Protein AF-A0A397ES47-F1 (afdb_monomer_lite)

Structure (mmCIF, N/CA/C/O backbone):
data_AF-A0A397ES47-F1
#
_entry.id   AF-A0A397ES47-F1
#
loop_
_atom_site.group_PDB
_atom_site.id
_atom_site.type_symbol
_atom_site.label_atom_id
_atom_site.label_alt_id
_atom_site.label_comp_id
_atom_site.label_asym_id
_atom_site.label_entity_id
_atom_site.label_seq_id
_atom_site.pdbx_PDB_ins_code
_atom_site.Cartn_x
_atom_site.Cartn_y
_atom_site.Cartn_z
_atom_site.occupancy
_atom_site.B_iso_or_equiv
_atom_site.auth_seq_id
_atom_site.auth_comp_id
_atom_site.auth_asym_id
_atom_site.auth_atom_id
_atom_site.pdbx_PDB_model_num
ATOM 1 N N . MET A 1 1 ? 27.485 -1.695 -7.608 1.00 57.97 1 MET A N 1
ATOM 2 C CA . MET A 1 1 ? 26.311 -2.556 -7.870 1.00 57.97 1 MET A CA 1
ATOM 3 C C . MET A 1 1 ? 25.171 -1.625 -8.251 1.00 57.97 1 MET A C 1
ATOM 5 O O . MET A 1 1 ? 24.946 -0.684 -7.504 1.00 57.97 1 MET A O 1
ATOM 9 N N . VAL A 1 2 ? 24.557 -1.799 -9.422 1.00 67.75 2 VAL A N 1
ATOM 10 C CA . VAL A 1 2 ? 23.517 -0.890 -9.941 1.00 67.75 2 VAL A CA 1
ATOM 11 C C . VAL A 1 2 ? 22.146 -1.437 -9.562 1.00 67.75 2 VAL A C 1
ATOM 13 O O . VAL A 1 2 ? 21.876 -2.607 -9.824 1.00 67.75 2 VAL A O 1
ATOM 16 N N . SER A 1 3 ? 21.295 -0.617 -8.944 1.00 78.38 3 SER A N 1
ATOM 17 C CA . SER A 1 3 ? 19.938 -1.039 -8.574 1.00 78.38 3 SER A CA 1
ATOM 18 C C . SER A 1 3 ? 19.047 -1.104 -9.808 1.00 78.38 3 SER A C 1
ATOM 20 O O . SER A 1 3 ? 18.990 -0.120 -10.524 1.00 78.38 3 SER A O 1
ATOM 22 N N . SER A 1 4 ? 18.297 -2.179 -10.062 1.00 81.19 4 SER A N 1
ATOM 23 C CA . SER A 1 4 ? 17.292 -2.188 -11.147 1.00 81.19 4 SER A CA 1
ATOM 24 C C . SER A 1 4 ? 16.043 -1.347 -10.822 1.00 81.19 4 SER A C 1
ATOM 26 O O . SER A 1 4 ? 15.255 -1.039 -11.714 1.00 81.19 4 SER A O 1
ATOM 28 N N . GLN A 1 5 ? 15.873 -0.913 -9.567 1.00 84.31 5 GLN A N 1
ATOM 29 C CA . GLN A 1 5 ? 14.678 -0.192 -9.104 1.00 84.31 5 GLN A CA 1
ATOM 30 C C . GLN A 1 5 ? 14.557 1.220 -9.682 1.00 84.31 5 GLN A C 1
ATOM 32 O O . GLN A 1 5 ? 13.439 1.715 -9.838 1.00 84.31 5 GLN A O 1
ATOM 37 N N . HIS A 1 6 ? 15.683 1.851 -10.045 1.00 86.31 6 HIS A N 1
ATOM 38 C CA . HIS A 1 6 ? 15.662 3.172 -10.681 1.00 86.31 6 HIS A CA 1
ATOM 39 C C . HIS A 1 6 ? 14.898 3.155 -12.014 1.00 86.31 6 HIS A C 1
ATOM 41 O O . HIS A 1 6 ? 14.364 4.180 -12.416 1.00 86.31 6 HIS A O 1
ATOM 47 N N . LEU A 1 7 ? 14.795 2.000 -12.686 1.00 88.19 7 LEU A N 1
ATOM 48 C CA . LEU A 1 7 ? 14.071 1.864 -13.954 1.00 88.19 7 LEU A CA 1
ATOM 49 C C . LEU A 1 7 ? 12.556 1.979 -13.763 1.00 88.19 7 LEU A C 1
ATOM 51 O O . LEU A 1 7 ? 11.895 2.690 -14.515 1.00 88.19 7 LEU A O 1
ATOM 55 N N . VAL A 1 8 ? 12.011 1.329 -12.728 1.00 88.50 8 VAL A N 1
ATOM 56 C CA . VAL A 1 8 ? 10.582 1.436 -12.378 1.00 88.50 8 VAL A CA 1
ATOM 57 C C . VAL A 1 8 ? 10.257 2.869 -11.964 1.00 88.50 8 VAL A C 1
ATOM 59 O O . VAL A 1 8 ? 9.280 3.450 -12.428 1.00 88.50 8 VAL A O 1
ATOM 62 N N . ARG A 1 9 ? 11.123 3.471 -11.146 1.00 88.94 9 ARG A N 1
ATOM 63 C CA . ARG A 1 9 ? 11.014 4.873 -10.727 1.00 88.94 9 ARG A CA 1
ATOM 64 C C . ARG A 1 9 ? 11.123 5.849 -11.896 1.00 88.94 9 ARG A C 1
ATOM 66 O O . ARG A 1 9 ? 10.355 6.803 -11.952 1.00 88.94 9 ARG A O 1
ATOM 73 N N . GLN A 1 10 ? 11.996 5.578 -12.865 1.00 90.31 10 GLN A N 1
ATOM 74 C CA . GLN A 1 10 ? 12.125 6.385 -14.078 1.00 90.31 10 GLN A CA 1
ATOM 75 C C . GLN A 1 10 ? 10.850 6.306 -14.922 1.00 90.31 10 GLN A C 1
ATOM 77 O O . GLN A 1 10 ? 10.364 7.326 -15.401 1.00 90.31 10 GLN A O 1
ATOM 82 N N . ALA A 1 11 ? 10.284 5.107 -15.082 1.00 89.94 11 ALA A N 1
ATOM 83 C CA . ALA A 1 11 ? 9.028 4.916 -15.802 1.00 89.94 11 ALA A CA 1
ATOM 84 C C . ALA A 1 11 ? 7.865 5.663 -15.127 1.00 89.94 11 ALA A C 1
ATOM 86 O O . ALA A 1 11 ? 7.074 6.316 -15.810 1.00 89.94 11 ALA A O 1
ATOM 87 N N . LEU A 1 12 ? 7.801 5.631 -13.792 1.00 90.50 12 LEU A N 1
ATOM 88 C CA . LEU A 1 12 ? 6.831 6.408 -13.019 1.00 90.50 12 LEU A CA 1
ATOM 89 C C . LEU A 1 12 ? 7.020 7.908 -13.192 1.00 90.50 12 LEU A C 1
ATOM 91 O O . LEU A 1 12 ? 6.046 8.617 -13.398 1.00 90.50 12 LEU A O 1
ATOM 95 N N . LEU A 1 13 ? 8.261 8.386 -13.161 1.00 90.94 13 LEU A N 1
ATOM 96 C CA . LEU A 1 13 ? 8.582 9.799 -13.324 1.00 90.94 13 LEU A CA 1
ATOM 97 C C . LEU A 1 13 ? 8.218 10.322 -14.718 1.00 90.94 13 LEU A C 1
ATOM 99 O O . LEU A 1 13 ? 7.678 11.419 -14.848 1.00 90.94 13 LEU A O 1
ATOM 103 N N . HIS A 1 14 ? 8.446 9.518 -15.760 1.00 90.44 14 HIS A N 1
ATOM 104 C CA . HIS A 1 14 ? 7.996 9.826 -17.118 1.00 90.44 14 HIS A CA 1
ATOM 105 C C . HIS A 1 14 ? 6.470 9.845 -17.243 1.00 90.44 14 HIS A C 1
ATOM 107 O O . HIS A 1 14 ? 5.936 10.671 -17.978 1.00 90.44 14 HIS A O 1
ATOM 113 N N . SER A 1 15 ? 5.787 8.964 -16.511 1.00 89.38 15 SER A N 1
ATOM 114 C CA . SER A 1 15 ? 4.322 8.855 -16.506 1.00 89.38 15 SER A CA 1
ATOM 115 C C . SER A 1 15 ? 3.656 9.786 -15.484 1.00 89.38 15 SER A C 1
ATOM 117 O O . SER A 1 15 ? 2.432 9.803 -15.380 1.00 89.38 15 SER A O 1
ATOM 119 N N . ARG A 1 16 ? 4.443 10.549 -14.709 1.00 88.88 16 ARG A N 1
ATOM 120 C CA . ARG A 1 16 ? 3.947 11.417 -13.638 1.00 88.88 16 ARG A CA 1
ATOM 121 C C . ARG A 1 16 ? 3.114 12.557 -14.233 1.00 88.88 16 ARG A C 1
ATOM 123 O O . ARG A 1 16 ? 3.637 13.290 -15.081 1.00 88.88 16 ARG A O 1
ATOM 130 N N . PRO A 1 17 ? 1.870 12.769 -13.762 1.00 84.88 17 PRO A N 1
ATOM 131 C CA . PRO A 1 17 ? 1.048 13.895 -14.184 1.00 84.88 17 PRO A CA 1
ATOM 132 C C . PRO A 1 17 ? 1.772 15.233 -13.991 1.00 84.88 17 PRO A C 1
ATOM 134 O O . PRO A 1 17 ? 2.469 15.450 -12.993 1.00 84.88 17 PRO A O 1
ATOM 137 N N . LYS A 1 18 ? 1.620 16.129 -14.973 1.00 81.31 18 LYS A N 1
ATOM 138 C CA . LYS A 1 18 ? 2.164 17.498 -14.912 1.00 81.31 18 LYS A CA 1
ATOM 139 C C . LYS A 1 18 ? 1.304 18.425 -14.059 1.00 81.31 18 LYS A C 1
ATOM 141 O O . LYS A 1 18 ? 1.834 19.365 -13.489 1.00 81.31 18 LYS A O 1
ATOM 146 N N . VAL A 1 19 ? 0.009 18.134 -13.994 1.00 77.94 19 VAL A N 1
ATOM 147 C CA . VAL A 1 19 ? -0.984 18.831 -13.181 1.00 77.94 19 VAL A CA 1
ATOM 148 C C . VAL A 1 19 ? -1.629 17.786 -12.281 1.00 77.94 19 VAL A C 1
ATOM 150 O O . VAL A 1 19 ? -1.918 16.674 -12.732 1.00 77.94 19 VAL A O 1
ATOM 153 N N . TRP A 1 20 ? -1.801 18.126 -11.010 1.00 78.56 20 TRP A N 1
ATOM 154 C CA . TRP A 1 20 ? -2.522 17.321 -10.033 1.00 78.56 20 TRP A CA 1
ATOM 155 C C . TRP A 1 20 ? -3.330 18.252 -9.106 1.00 78.56 20 TRP A C 1
ATOM 157 O O . TRP A 1 20 ? -2.812 19.330 -8.795 1.00 78.56 20 TRP A O 1
ATOM 167 N N . PRO A 1 21 ? -4.550 17.878 -8.666 1.00 71.75 21 PRO A N 1
ATOM 168 C CA . PRO A 1 21 ? -5.310 16.698 -9.095 1.00 71.75 21 PRO A CA 1
ATOM 169 C C . PRO A 1 21 ? -5.637 16.743 -10.596 1.00 71.75 21 PRO A C 1
ATOM 171 O O . PRO A 1 21 ? -5.621 17.801 -11.222 1.00 71.75 21 PRO A O 1
ATOM 174 N N . VAL A 1 22 ? -5.839 15.572 -11.206 1.00 70.75 22 VAL A N 1
ATOM 175 C CA . VAL A 1 22 ? -6.310 15.503 -12.600 1.00 70.75 22 VAL A CA 1
ATOM 176 C C . VAL A 1 22 ? -7.724 16.073 -12.634 1.00 70.75 22 VAL A C 1
ATOM 178 O O . VAL A 1 22 ? -8.499 15.771 -11.728 1.00 70.75 22 VAL A O 1
ATOM 181 N N . GLU A 1 23 ? -8.066 16.868 -13.654 1.00 64.44 23 GLU A N 1
ATOM 182 C CA . GLU A 1 23 ? -9.434 17.369 -13.820 1.00 64.44 23 GLU A CA 1
ATOM 183 C C . GLU A 1 23 ? -10.420 16.196 -13.799 1.00 64.44 23 GLU A C 1
ATOM 185 O O . GLU A 1 23 ? -10.496 15.389 -14.729 1.00 64.44 23 GLU A O 1
ATOM 190 N N . LEU A 1 24 ? -11.158 16.083 -12.696 1.00 64.06 24 LEU A N 1
ATOM 191 C CA . LEU A 1 24 ? -12.185 15.071 -12.545 1.00 64.06 24 LEU A CA 1
ATOM 192 C C . LEU A 1 24 ? -13.458 15.551 -13.246 1.00 64.06 24 LEU A C 1
ATOM 194 O O . LEU A 1 24 ? -13.830 16.723 -13.116 1.00 64.06 24 LEU A O 1
ATOM 198 N N . PRO A 1 25 ? -14.195 14.657 -13.925 1.00 60.94 25 PRO A N 1
ATOM 199 C CA . PRO A 1 25 ? -15.545 14.968 -14.360 1.00 60.94 25 PRO A CA 1
ATOM 200 C C . PRO A 1 25 ? -16.358 15.443 -13.153 1.00 60.94 25 PRO A C 1
ATOM 202 O O . PRO A 1 25 ? -16.461 14.736 -12.145 1.00 60.94 25 PRO A O 1
ATOM 205 N N . LYS A 1 26 ? -16.935 16.649 -13.240 1.00 63.12 26 LYS A N 1
ATOM 206 C CA . LYS A 1 26 ? -17.816 17.162 -12.186 1.00 63.12 26 LYS A CA 1
ATOM 207 C C . LYS A 1 26 ? -18.958 16.171 -11.992 1.00 63.12 26 LYS A C 1
ATOM 209 O O . LYS A 1 26 ? -19.694 15.875 -12.934 1.00 63.12 26 LYS A O 1
ATOM 214 N N . LEU A 1 27 ? -19.104 15.662 -10.771 1.00 59.69 27 LEU A N 1
ATOM 215 C CA . LEU A 1 27 ? -20.224 14.795 -10.433 1.00 59.69 27 LEU A CA 1
ATOM 216 C C . LEU A 1 27 ? -21.517 15.602 -10.557 1.00 59.69 27 LEU A C 1
ATOM 218 O O . LEU A 1 27 ? -21.674 16.648 -9.927 1.00 59.69 27 LEU A O 1
ATOM 222 N N . SER A 1 28 ? -22.442 15.120 -11.382 1.00 70.06 28 SER A N 1
ATOM 223 C CA . SER A 1 28 ? -23.793 15.666 -11.410 1.00 70.06 28 SER A CA 1
ATOM 224 C C . SER A 1 28 ? -24.500 15.317 -10.098 1.00 70.06 28 SER A C 1
ATOM 226 O O . SER A 1 28 ? -24.236 14.266 -9.511 1.00 70.06 28 SER A O 1
ATOM 228 N N . GLN A 1 29 ? -25.421 16.169 -9.639 1.00 72.25 29 GLN A N 1
ATOM 229 C CA . GLN A 1 29 ? -26.213 15.885 -8.436 1.00 72.25 29 GLN A CA 1
ATOM 230 C C . GLN A 1 29 ? -26.864 14.480 -8.472 1.00 72.25 29 GLN A C 1
ATOM 232 O O . GLN A 1 29 ? -26.699 13.744 -7.503 1.00 72.25 29 GLN A O 1
ATOM 237 N N . PRO A 1 30 ? -27.445 14.017 -9.602 1.00 74.12 30 PRO A N 1
ATOM 238 C CA . PRO A 1 30 ? -27.967 12.652 -9.707 1.00 74.12 30 PRO A CA 1
ATOM 239 C C . PRO A 1 30 ? -26.918 11.543 -9.532 1.00 74.12 30 PRO A C 1
ATOM 241 O O . PRO A 1 30 ? -27.240 10.470 -9.032 1.00 74.12 30 PRO A O 1
ATOM 244 N N . ALA A 1 31 ? -25.666 11.766 -9.951 1.00 67.00 31 ALA A N 1
ATOM 245 C CA . ALA A 1 31 ? -24.590 10.790 -9.763 1.00 67.00 31 ALA A CA 1
ATOM 246 C C . ALA A 1 31 ? -24.166 10.691 -8.289 1.00 67.00 31 ALA A C 1
ATOM 248 O O . ALA A 1 31 ? -23.869 9.597 -7.812 1.00 67.00 31 ALA A O 1
ATOM 249 N N . ILE A 1 32 ? -24.175 11.821 -7.572 1.00 66.12 32 ILE A N 1
ATOM 250 C CA . ILE A 1 32 ? -23.938 11.868 -6.124 1.00 66.12 32 ILE A CA 1
ATOM 251 C C . ILE A 1 32 ? -25.058 11.123 -5.395 1.00 66.12 32 ILE A C 1
ATOM 253 O O . ILE A 1 32 ? -24.771 10.253 -4.577 1.00 66.12 32 ILE A O 1
ATOM 257 N N . ASP A 1 33 ? -26.316 11.417 -5.725 1.00 73.12 33 ASP A N 1
ATOM 258 C CA . ASP A 1 33 ? -27.474 10.789 -5.085 1.00 73.12 33 ASP A CA 1
ATOM 259 C C . ASP A 1 33 ? -27.471 9.268 -5.309 1.00 73.12 33 ASP A C 1
ATOM 261 O O . ASP A 1 33 ? -27.605 8.506 -4.354 1.00 73.12 33 ASP A O 1
ATOM 265 N N . LYS A 1 34 ? -27.167 8.813 -6.535 1.00 73.94 34 LYS A N 1
ATOM 266 C CA . LYS A 1 34 ? -27.007 7.385 -6.850 1.00 73.94 34 LYS A CA 1
ATOM 267 C C . LYS A 1 34 ? -25.928 6.709 -5.995 1.00 73.94 34 LYS A C 1
ATOM 269 O O . LYS A 1 34 ? -26.156 5.615 -5.486 1.00 73.94 34 LYS A O 1
ATOM 274 N N . TYR A 1 35 ? -24.762 7.339 -5.845 1.00 65.25 35 TYR A N 1
ATOM 275 C CA . TYR A 1 35 ? -23.673 6.794 -5.029 1.00 65.25 35 TYR A CA 1
ATOM 276 C C . TYR A 1 35 ? -24.089 6.680 -3.553 1.00 65.25 35 TYR A C 1
ATOM 278 O O . TYR A 1 35 ? -23.880 5.647 -2.917 1.00 65.25 35 TYR A O 1
ATOM 286 N N . LEU A 1 36 ? -24.734 7.721 -3.017 1.00 65.81 36 LEU A N 1
ATOM 287 C CA . LEU A 1 36 ? -25.232 7.727 -1.641 1.00 65.81 36 LEU A CA 1
ATOM 288 C C . LEU A 1 36 ? -26.330 6.673 -1.415 1.00 65.81 36 LEU A C 1
ATOM 290 O O . LEU A 1 36 ? -26.395 6.079 -0.337 1.00 65.81 36 LEU A O 1
ATOM 294 N N . ASP A 1 37 ? -27.182 6.416 -2.408 1.00 72.00 37 ASP A N 1
ATOM 295 C CA . ASP A 1 37 ? -28.218 5.378 -2.352 1.00 72.00 37 ASP A CA 1
ATOM 296 C C . ASP A 1 37 ? -27.624 3.961 -2.368 1.00 72.00 37 ASP A C 1
ATOM 298 O O . ASP A 1 37 ? -28.052 3.100 -1.591 1.00 72.00 37 ASP A O 1
ATOM 302 N N . GLU A 1 38 ? -26.612 3.715 -3.206 1.00 67.94 38 GLU A N 1
ATOM 303 C CA . GLU A 1 38 ? -25.873 2.447 -3.244 1.00 67.94 38 GLU A CA 1
ATOM 304 C C . GLU A 1 38 ? -25.172 2.173 -1.903 1.00 67.94 38 GLU A C 1
ATOM 306 O O . GLU A 1 38 ? -25.289 1.074 -1.349 1.00 67.94 38 GLU A O 1
ATOM 311 N N . GLU A 1 39 ? -24.517 3.184 -1.326 1.00 61.09 39 GLU A N 1
ATOM 312 C CA . GLU A 1 39 ? -23.839 3.062 -0.034 1.00 61.09 39 GLU A CA 1
ATOM 313 C C . GLU A 1 39 ? -24.834 2.892 1.130 1.00 61.09 39 GLU A C 1
ATOM 315 O O . GLU A 1 39 ? -24.629 2.057 2.014 1.00 61.09 39 GLU A O 1
ATOM 320 N N . ALA A 1 40 ? -25.977 3.587 1.105 1.00 63.03 40 ALA A N 1
ATOM 321 C CA . ALA A 1 40 ? -27.042 3.410 2.095 1.00 63.03 40 ALA A CA 1
ATOM 322 C C . ALA A 1 40 ? -27.700 2.021 2.020 1.00 63.03 40 ALA A C 1
ATOM 324 O O . ALA A 1 40 ? -28.021 1.426 3.052 1.00 63.03 40 ALA A O 1
ATOM 325 N N . SER A 1 41 ? -27.890 1.482 0.813 1.00 65.06 41 SER A N 1
ATOM 326 C CA . SER A 1 41 ? -28.382 0.116 0.594 1.00 65.06 41 SER A CA 1
ATOM 327 C C . SER A 1 41 ? -27.414 -0.921 1.172 1.00 65.06 41 SER A C 1
ATOM 329 O O . SER A 1 41 ? -27.819 -1.830 1.906 1.00 65.06 41 SER A O 1
ATOM 331 N N . PHE A 1 42 ? -26.116 -0.728 0.933 1.00 58.03 42 PHE A N 1
ATOM 332 C CA . PHE A 1 42 ? -25.066 -1.566 1.496 1.00 58.03 42 PHE A CA 1
ATOM 333 C C . PHE A 1 42 ? -25.045 -1.517 3.032 1.00 58.03 42 PHE A C 1
ATOM 335 O O . PHE A 1 42 ? -25.054 -2.566 3.682 1.00 58.03 42 PHE A O 1
ATOM 342 N N . LEU A 1 43 ? -25.113 -0.322 3.625 1.00 56.66 43 LEU A N 1
ATOM 343 C CA . LEU A 1 43 ? -25.136 -0.136 5.080 1.00 56.66 43 LEU A CA 1
ATOM 344 C C . LEU A 1 43 ? -26.413 -0.694 5.732 1.00 56.66 43 LEU A C 1
ATOM 346 O O . LEU A 1 43 ? -26.338 -1.290 6.805 1.00 56.66 43 LEU A O 1
ATOM 350 N N . LYS A 1 44 ? -27.579 -0.593 5.075 1.00 60.72 44 LYS A N 1
ATOM 351 C CA . LYS A 1 44 ? -28.818 -1.261 5.526 1.00 60.72 44 LYS A CA 1
ATOM 352 C C . LYS A 1 44 ? -28.678 -2.779 5.577 1.00 60.72 44 LYS A C 1
ATOM 354 O O . LYS A 1 44 ? -29.269 -3.406 6.451 1.00 60.72 44 LYS A O 1
ATOM 359 N N . SER A 1 45 ? -27.924 -3.370 4.651 1.00 57.38 45 SER A N 1
ATOM 360 C CA . SER A 1 45 ? -27.721 -4.823 4.607 1.00 57.38 45 SER A CA 1
ATOM 361 C C . SER A 1 45 ? -26.793 -5.343 5.714 1.00 57.38 45 SER A C 1
ATOM 363 O O . SER A 1 45 ? -26.875 -6.516 6.073 1.00 57.38 45 SER A O 1
ATOM 365 N N . THR A 1 46 ? -25.948 -4.472 6.279 1.00 50.09 46 THR A N 1
ATOM 366 C CA . THR A 1 46 ? -24.955 -4.804 7.316 1.00 50.09 46 THR A CA 1
ATOM 367 C C . THR A 1 46 ? -25.356 -4.344 8.722 1.00 50.09 46 THR A C 1
ATOM 369 O O . THR A 1 46 ? -24.919 -4.947 9.695 1.00 50.09 46 THR A O 1
ATOM 372 N N . ALA A 1 47 ? -26.213 -3.330 8.873 1.00 47.03 47 ALA A N 1
ATOM 373 C CA . ALA A 1 47 ? -26.620 -2.810 10.179 1.00 47.03 47 ALA A CA 1
ATOM 374 C C . ALA A 1 47 ? -27.906 -3.474 10.713 1.00 47.03 47 ALA A C 1
ATOM 376 O O . ALA A 1 47 ? -29.007 -3.264 10.201 1.00 47.03 47 ALA A O 1
ATOM 377 N N . GLY A 1 48 ? -27.811 -4.224 11.816 1.00 53.53 48 GLY A N 1
ATOM 378 C CA . GLY A 1 48 ? -28.991 -4.695 12.551 1.00 53.53 48 GLY A CA 1
ATOM 379 C C . GLY A 1 48 ? -29.884 -3.542 13.054 1.00 53.53 48 GLY A C 1
ATOM 380 O O . GLY A 1 48 ? -29.363 -2.558 13.561 1.00 53.53 48 GLY A O 1
ATOM 381 N N . LYS A 1 49 ? -31.218 -3.696 12.917 1.00 48.66 49 LYS A N 1
ATOM 382 C CA . LYS A 1 49 ? -32.426 -2.942 13.392 1.00 48.66 49 LYS A CA 1
ATOM 383 C C . LYS A 1 49 ? -32.391 -1.444 13.803 1.00 48.66 49 LYS A C 1
ATOM 385 O O . LYS A 1 49 ? -33.457 -0.912 14.096 1.00 48.66 49 LYS A O 1
ATOM 390 N N . LYS A 1 50 ? -31.267 -0.727 13.828 1.00 52.53 50 LYS A N 1
ATOM 391 C CA . LYS A 1 50 ? -31.152 0.659 14.323 1.00 52.53 50 LYS A CA 1
ATOM 392 C C . LYS A 1 50 ? -30.342 1.552 13.373 1.00 52.53 50 LYS A C 1
ATOM 394 O O . LYS A 1 50 ? -29.516 2.345 13.814 1.00 52.53 50 LYS A O 1
ATOM 399 N N . TYR A 1 51 ? -30.561 1.387 12.070 1.00 53.72 51 TYR A N 1
ATOM 400 C CA . TYR A 1 51 ? -29.977 2.226 11.024 1.00 53.72 51 TYR A CA 1
ATOM 401 C C . TYR A 1 51 ? -30.930 3.377 10.674 1.00 53.72 51 TYR A C 1
ATOM 403 O O . TYR A 1 51 ? -32.065 3.124 10.270 1.00 53.72 51 TYR A O 1
ATOM 411 N N . ASP A 1 52 ? -30.467 4.618 10.840 1.00 63.12 52 ASP A N 1
ATOM 412 C CA . ASP A 1 52 ? -31.170 5.835 10.419 1.00 63.12 52 ASP A CA 1
ATOM 413 C C . ASP A 1 52 ? -30.535 6.353 9.106 1.00 63.12 52 ASP A C 1
ATOM 415 O O . ASP A 1 52 ? -29.422 6.900 9.131 1.00 63.12 52 ASP A O 1
ATOM 419 N N . PRO A 1 53 ? -31.182 6.112 7.950 1.00 57.00 53 PRO A N 1
ATOM 420 C CA . PRO A 1 53 ? -30.632 6.436 6.637 1.00 57.00 53 PRO A CA 1
ATOM 421 C C . PRO A 1 53 ? -30.454 7.939 6.414 1.00 57.00 53 PRO A C 1
ATOM 423 O O . PRO A 1 53 ? -29.447 8.329 5.829 1.00 57.00 53 PRO A O 1
ATOM 426 N N . GLU A 1 54 ? -31.374 8.778 6.900 1.00 62.03 54 GLU A N 1
ATOM 427 C CA . GLU A 1 54 ? -31.347 10.228 6.647 1.00 62.03 54 GLU A CA 1
ATOM 428 C C . GLU A 1 54 ? -30.166 10.884 7.362 1.00 62.03 54 GLU A C 1
ATOM 430 O O . GLU A 1 54 ? -29.361 11.582 6.746 1.00 62.03 54 GLU A O 1
ATOM 435 N N . ARG A 1 55 ? -29.969 10.550 8.643 1.00 60.53 55 ARG A N 1
ATOM 436 C CA . ARG A 1 55 ? -28.846 11.074 9.430 1.00 60.53 55 ARG A CA 1
ATOM 437 C C . ARG A 1 55 ? -27.481 10.656 8.874 1.00 60.53 55 ARG A C 1
ATOM 439 O O . ARG A 1 55 ? -26.510 11.406 8.979 1.00 60.53 55 ARG A O 1
ATOM 446 N N . THR A 1 56 ? -27.395 9.454 8.306 1.00 57.66 56 THR A N 1
ATOM 447 C CA . THR A 1 56 ? -26.159 8.947 7.696 1.00 57.66 56 THR A CA 1
ATOM 448 C C . THR A 1 56 ? -25.883 9.647 6.361 1.00 57.66 56 THR A C 1
ATOM 450 O O . THR A 1 56 ? -24.744 10.040 6.109 1.00 57.66 56 THR A O 1
ATOM 453 N N . HIS A 1 57 ? -26.921 9.868 5.546 1.00 61.53 57 HIS A N 1
ATOM 454 C CA . HIS A 1 57 ? -26.850 10.645 4.302 1.00 61.53 57 HIS A CA 1
ATOM 455 C C . HIS A 1 57 ? -26.357 12.069 4.548 1.00 61.53 57 HIS A C 1
ATOM 457 O O . HIS A 1 57 ? -25.423 12.513 3.885 1.00 61.53 57 HIS A O 1
ATOM 463 N N . ASP A 1 58 ? -26.926 12.763 5.533 1.00 67.25 58 ASP A N 1
ATOM 464 C CA . ASP A 1 58 ? -26.552 14.147 5.834 1.00 67.25 58 ASP A CA 1
ATOM 465 C C . ASP A 1 58 ? -25.109 14.262 6.326 1.00 67.25 58 ASP A C 1
ATOM 467 O O . ASP A 1 58 ? -24.384 15.175 5.924 1.00 67.25 58 ASP A O 1
ATOM 471 N N . HIS A 1 59 ? -24.655 13.305 7.141 1.00 58.72 59 HIS A N 1
ATOM 472 C CA . HIS A 1 59 ? -23.268 13.270 7.591 1.00 58.72 59 HIS A CA 1
ATOM 473 C C . HIS A 1 59 ? -22.297 13.005 6.432 1.00 58.72 59 HIS A C 1
ATOM 475 O O . HIS A 1 59 ? -21.320 13.739 6.281 1.00 58.72 59 HIS A O 1
ATOM 481 N N . MET A 1 60 ? -22.584 12.014 5.577 1.00 56.97 60 MET A N 1
ATOM 482 C CA . MET A 1 60 ? -21.758 11.727 4.399 1.00 56.97 60 MET A CA 1
ATOM 483 C C . MET A 1 60 ? -21.729 12.909 3.426 1.00 56.97 60 MET A C 1
ATOM 485 O O . MET A 1 60 ? -20.654 13.293 2.968 1.00 56.97 60 MET A O 1
ATOM 489 N N . ARG A 1 61 ? -22.880 13.540 3.164 1.00 62.22 61 ARG A N 1
ATOM 490 C CA . ARG A 1 61 ? -22.993 14.720 2.298 1.00 62.22 61 ARG A CA 1
ATOM 491 C C . ARG A 1 61 ? -22.176 15.892 2.842 1.00 62.22 61 ARG A C 1
ATOM 493 O O . ARG A 1 61 ? -21.428 16.501 2.081 1.00 62.22 61 ARG A O 1
ATOM 500 N N . ALA A 1 62 ? -22.254 16.173 4.144 1.00 63.91 62 ALA A N 1
ATOM 501 C CA . ALA A 1 62 ? -21.474 17.232 4.784 1.00 63.91 62 ALA A CA 1
ATOM 502 C C . ALA A 1 62 ? -19.959 16.958 4.727 1.00 63.91 62 ALA A C 1
ATOM 504 O O . ALA A 1 62 ? -19.178 17.850 4.386 1.00 63.91 62 ALA A O 1
ATOM 505 N N . SER A 1 63 ? -19.528 15.721 4.999 1.00 54.16 63 SER A N 1
ATOM 506 C CA . SER A 1 63 ? -18.119 15.325 4.873 1.00 54.16 63 SER A CA 1
ATOM 507 C C . SER A 1 63 ? -17.614 15.422 3.433 1.00 54.16 63 SER A C 1
ATOM 509 O O . SER A 1 63 ? -16.518 15.933 3.207 1.00 54.16 63 SER A O 1
ATOM 511 N N . PHE A 1 64 ? -18.417 14.997 2.456 1.00 55.56 64 PHE A N 1
ATOM 512 C CA . PHE A 1 64 ? -18.060 15.063 1.041 1.00 55.56 64 PHE A CA 1
ATOM 513 C C . PHE A 1 64 ? -17.976 16.511 0.542 1.00 55.56 64 PHE A C 1
ATOM 515 O O . PHE A 1 64 ? -17.018 16.871 -0.135 1.00 55.56 64 PHE A O 1
ATOM 522 N N . GLN A 1 65 ? -18.916 17.375 0.937 1.00 61.25 65 GLN A N 1
ATOM 523 C CA . GLN A 1 65 ? -18.863 18.808 0.627 1.00 61.25 65 GLN A CA 1
ATOM 524 C C . GLN A 1 65 ? -17.652 19.497 1.265 1.00 61.25 65 GLN A C 1
ATOM 526 O O . GLN A 1 65 ? -17.015 20.324 0.618 1.00 61.25 65 GLN A O 1
ATOM 531 N N . THR A 1 66 ? -17.290 19.124 2.495 1.00 60.75 66 THR A N 1
ATOM 532 C CA . THR A 1 66 ? -16.087 19.645 3.162 1.00 60.75 66 THR A CA 1
ATOM 533 C C . THR A 1 66 ? -14.813 19.218 2.428 1.00 60.75 66 THR A C 1
ATOM 535 O O . THR A 1 66 ? -13.920 20.037 2.221 1.00 60.75 66 THR A O 1
ATOM 538 N N . TYR A 1 67 ? -14.739 17.957 1.988 1.00 53.88 67 TYR A N 1
ATOM 539 C CA . TYR A 1 67 ? -13.633 17.456 1.169 1.00 53.88 67 TYR A CA 1
ATOM 540 C C . TYR A 1 67 ? -13.526 18.212 -0.163 1.00 53.88 67 TYR A C 1
ATOM 542 O O . TYR A 1 67 ? -12.453 18.718 -0.482 1.00 53.88 67 TYR A O 1
ATOM 550 N N . LEU A 1 68 ? -14.640 18.370 -0.889 1.00 54.81 68 LEU A N 1
ATOM 551 C CA . LEU A 1 68 ? -14.678 19.104 -2.158 1.00 54.81 68 LEU A CA 1
ATOM 552 C C . LEU A 1 68 ? -14.289 20.583 -1.996 1.00 54.81 68 LEU A C 1
ATOM 554 O O . LEU A 1 68 ? -13.564 21.127 -2.824 1.00 54.81 68 LEU A O 1
ATOM 558 N N . ALA A 1 69 ? -14.729 21.241 -0.920 1.00 58.66 69 ALA A N 1
ATOM 559 C CA . ALA A 1 69 ? -14.329 22.616 -0.621 1.00 58.66 69 ALA A CA 1
ATOM 560 C C . ALA A 1 69 ? -12.818 22.733 -0.340 1.00 58.66 69 ALA A C 1
ATOM 562 O O . ALA A 1 69 ? -12.194 23.725 -0.714 1.00 58.66 69 ALA A O 1
ATOM 563 N N . GLY A 1 70 ? -12.219 21.707 0.274 1.00 55.22 70 GLY A N 1
ATOM 564 C CA . GLY A 1 70 ? -10.775 21.615 0.486 1.00 55.22 70 GLY A CA 1
ATOM 565 C C . GLY A 1 70 ? -9.975 21.375 -0.800 1.00 55.22 70 GLY A C 1
ATOM 566 O O . GLY A 1 70 ? -8.908 21.962 -0.962 1.00 55.22 70 GLY A O 1
ATOM 567 N N . THR A 1 71 ? -10.485 20.566 -1.735 1.00 52.91 71 THR A N 1
ATOM 568 C CA . THR A 1 71 ? -9.793 20.258 -3.002 1.00 52.91 71 THR A CA 1
ATOM 569 C C . THR A 1 71 ? -9.839 21.412 -4.004 1.00 52.91 71 THR A C 1
ATOM 571 O O . THR A 1 71 ? -8.838 21.675 -4.667 1.00 52.91 71 THR A O 1
ATOM 574 N N . VAL A 1 72 ? -10.941 22.173 -4.061 1.00 51.03 72 VAL A N 1
ATOM 575 C CA . VAL A 1 72 ? -11.059 23.368 -4.927 1.00 51.03 72 VAL A CA 1
ATOM 576 C C . VAL A 1 72 ? -10.002 24.428 -4.578 1.00 51.03 72 VAL A C 1
ATOM 578 O O . VAL A 1 72 ? -9.500 25.114 -5.463 1.00 51.03 72 VAL A O 1
ATOM 581 N N . HIS A 1 73 ? -9.595 24.521 -3.307 1.00 51.16 73 HIS A N 1
ATOM 582 C CA . HIS A 1 73 ? -8.517 25.417 -2.874 1.00 51.16 73 HIS A CA 1
ATOM 583 C C . HIS A 1 73 ? -7.111 24.981 -3.329 1.00 51.16 73 HIS A C 1
ATOM 585 O O . HIS A 1 73 ? -6.220 25.828 -3.383 1.00 51.16 73 HIS A O 1
ATOM 591 N N . MET A 1 74 ? -6.890 23.699 -3.646 1.00 51.16 74 MET A N 1
ATOM 592 C CA . MET A 1 74 ? -5.599 23.188 -4.135 1.00 51.16 74 MET A CA 1
ATOM 593 C C . MET A 1 74 ? -5.428 23.371 -5.648 1.00 51.16 74 MET A C 1
ATOM 595 O O . MET A 1 74 ? -4.338 23.722 -6.094 1.00 51.16 74 MET A O 1
ATOM 599 N N . GLU A 1 75 ? -6.494 23.181 -6.431 1.00 51.56 75 GLU A N 1
ATOM 600 C CA . GLU A 1 75 ? -6.469 23.265 -7.903 1.00 51.56 75 GLU A CA 1
ATOM 601 C C . GLU A 1 75 ? -6.124 24.669 -8.427 1.00 51.56 75 GLU A C 1
ATOM 603 O O . GLU A 1 75 ? -5.447 24.803 -9.445 1.00 51.56 75 GLU A O 1
ATOM 608 N N . SER A 1 76 ? -6.540 25.724 -7.718 1.00 53.28 76 SER A N 1
ATOM 609 C CA . SER A 1 76 ? -6.303 27.123 -8.104 1.00 53.28 76 SER A CA 1
ATOM 610 C C . SER A 1 76 ? -5.063 27.757 -7.462 1.00 53.28 76 SER A C 1
ATOM 612 O O . SER A 1 76 ? -4.842 28.958 -7.626 1.00 53.28 76 SER A O 1
ATOM 614 N N . ASN A 1 77 ? -4.283 27.002 -6.682 1.00 62.44 77 ASN A N 1
ATOM 615 C CA . ASN A 1 77 ? -3.148 27.551 -5.948 1.00 62.44 77 ASN A CA 1
ATOM 616 C C . ASN A 1 77 ? -1.865 27.475 -6.791 1.00 62.44 77 ASN A C 1
ATOM 618 O O . ASN A 1 77 ? -1.314 26.393 -7.002 1.00 62.44 77 ASN A O 1
ATOM 622 N N . VAL A 1 78 ? -1.381 28.630 -7.257 1.00 61.94 78 VAL A N 1
ATOM 623 C CA . VAL A 1 78 ? -0.109 28.763 -7.994 1.00 61.94 78 VAL A CA 1
ATOM 624 C C . VAL A 1 78 ? 1.048 28.125 -7.211 1.00 61.94 78 VAL A C 1
ATOM 626 O O . VAL A 1 78 ? 1.852 27.401 -7.801 1.00 61.94 78 VAL A O 1
ATOM 629 N N . ASP A 1 79 ? 1.043 28.253 -5.880 1.00 73.31 79 ASP A N 1
ATOM 630 C CA . ASP A 1 79 ? 2.053 27.665 -4.993 1.00 73.31 79 ASP A CA 1
ATOM 631 C C . ASP A 1 79 ? 2.069 26.127 -5.061 1.00 73.31 79 ASP A C 1
ATOM 633 O O . ASP A 1 79 ? 3.115 25.500 -4.891 1.00 73.31 79 ASP A O 1
ATOM 637 N N . TYR A 1 80 ? 0.921 25.487 -5.327 1.00 75.62 80 TYR A N 1
ATOM 638 C CA . TYR A 1 80 ? 0.841 24.027 -5.417 1.00 75.62 80 TYR A CA 1
ATOM 639 C C . TYR A 1 80 ? 1.482 23.506 -6.704 1.00 75.62 80 TYR A C 1
ATOM 641 O O . TYR A 1 80 ? 2.223 22.525 -6.669 1.00 75.62 80 TYR A O 1
ATOM 649 N N . GLN A 1 81 ? 1.266 24.182 -7.836 1.00 78.19 81 GLN A N 1
ATOM 650 C CA . GLN A 1 81 ? 1.894 23.792 -9.102 1.00 78.19 81 GLN A CA 1
ATOM 651 C C . GLN A 1 81 ? 3.412 24.030 -9.079 1.00 78.19 81 GLN A C 1
ATOM 653 O O . GLN A 1 81 ? 4.170 23.187 -9.565 1.00 78.19 81 GLN A O 1
ATOM 658 N N . GLU A 1 82 ? 3.879 25.113 -8.449 1.00 80.81 82 GLU A N 1
ATOM 659 C CA . GLU A 1 82 ? 5.313 25.337 -8.213 1.00 80.81 82 GLU A CA 1
ATOM 660 C C . GLU A 1 82 ? 5.920 24.254 -7.309 1.00 80.81 82 GLU A C 1
ATOM 662 O O . GLU A 1 82 ? 6.988 23.712 -7.609 1.00 80.81 82 GLU A O 1
ATOM 667 N N . LEU A 1 83 ? 5.208 23.856 -6.252 1.00 83.94 83 LEU A N 1
ATOM 668 C CA . LEU A 1 83 ? 5.607 22.756 -5.376 1.00 83.94 83 LEU A CA 1
ATOM 669 C C . LEU A 1 83 ? 5.681 21.414 -6.125 1.00 83.94 83 LEU A C 1
ATOM 671 O O . LEU A 1 83 ? 6.624 20.646 -5.918 1.00 83.94 83 LEU A O 1
ATOM 675 N N . LEU A 1 84 ? 4.746 21.134 -7.039 1.00 84.62 84 LEU A N 1
ATOM 676 C CA . LEU A 1 84 ? 4.789 19.941 -7.891 1.00 84.62 84 LEU A CA 1
ATOM 677 C C . LEU A 1 84 ? 5.978 19.959 -8.861 1.00 84.62 84 LEU A C 1
ATOM 679 O O . LEU A 1 84 ? 6.588 18.908 -9.085 1.00 84.62 84 LEU A O 1
ATOM 683 N N . ALA A 1 85 ? 6.318 21.123 -9.418 1.00 82.25 85 ALA A N 1
ATOM 684 C CA . ALA A 1 85 ? 7.481 21.290 -10.286 1.00 82.25 85 ALA A CA 1
ATOM 685 C C . ALA A 1 85 ? 8.796 21.086 -9.514 1.00 82.25 85 ALA A C 1
ATOM 687 O O . ALA A 1 85 ? 9.665 20.339 -9.970 1.00 82.25 85 ALA A O 1
ATOM 688 N N . GLY A 1 86 ? 8.911 21.666 -8.314 1.00 85.81 86 GLY A N 1
ATOM 689 C CA . GLY A 1 86 ? 10.052 21.452 -7.420 1.00 85.81 86 GLY A CA 1
ATOM 690 C C . GLY A 1 86 ? 10.211 19.983 -7.018 1.00 85.81 86 GLY A C 1
ATOM 691 O O . GLY A 1 86 ? 11.307 19.430 -7.107 1.00 85.81 86 GLY A O 1
ATOM 692 N N . ALA A 1 87 ? 9.107 19.313 -6.672 1.00 87.75 87 ALA A N 1
ATOM 693 C CA . ALA A 1 87 ? 9.113 17.889 -6.343 1.00 87.75 87 ALA A CA 1
ATOM 694 C C . ALA A 1 87 ? 9.611 17.025 -7.512 1.00 87.75 87 ALA A C 1
ATOM 696 O O . ALA A 1 87 ? 10.405 16.108 -7.303 1.00 87.75 87 ALA A O 1
ATOM 697 N N . ARG A 1 88 ? 9.202 17.336 -8.750 1.00 89.06 88 ARG A N 1
ATOM 698 C CA . ARG A 1 88 ? 9.681 16.627 -9.945 1.00 89.06 88 ARG A CA 1
ATOM 699 C C . ARG A 1 88 ? 11.200 16.719 -10.091 1.00 89.06 88 ARG A C 1
ATOM 701 O O . ARG A 1 88 ? 11.830 15.688 -10.309 1.00 89.06 88 ARG A O 1
ATOM 708 N N . ALA A 1 89 ? 11.780 17.908 -9.936 1.00 87.56 89 ALA A N 1
ATOM 709 C CA . ALA A 1 89 ? 13.229 18.087 -10.021 1.00 87.56 89 ALA A CA 1
ATOM 710 C C . ALA A 1 89 ? 13.966 17.245 -8.963 1.00 87.56 89 ALA A C 1
ATOM 712 O O . ALA A 1 89 ? 14.932 16.553 -9.281 1.00 87.56 89 ALA A O 1
ATOM 713 N N . SER A 1 90 ? 13.458 17.209 -7.725 1.00 87.62 90 SER A N 1
ATOM 714 C CA . SER A 1 90 ? 14.020 16.360 -6.664 1.00 87.62 90 SER A CA 1
ATOM 715 C C . SER A 1 90 ? 13.905 14.860 -6.967 1.00 87.62 90 SER A C 1
ATOM 717 O O . SER A 1 90 ? 14.804 14.083 -6.634 1.00 87.62 90 SER A O 1
ATOM 719 N N . LEU A 1 91 ? 12.816 14.417 -7.604 1.00 89.31 91 LEU A N 1
ATOM 720 C CA . LEU A 1 91 ? 12.671 13.028 -8.053 1.00 89.31 91 LEU A CA 1
ATOM 721 C C . LEU A 1 91 ? 13.679 12.685 -9.159 1.00 89.31 91 LEU A C 1
ATOM 723 O O . LEU A 1 91 ? 14.290 11.620 -9.104 1.00 89.31 91 LEU A O 1
ATOM 727 N N . GLU A 1 92 ? 13.881 13.582 -10.127 1.00 89.44 92 GLU A N 1
ATOM 728 C CA . GLU A 1 92 ? 14.852 13.411 -11.219 1.00 89.44 92 GLU A CA 1
ATOM 729 C C . GLU A 1 92 ? 16.289 13.321 -10.680 1.00 89.44 92 GLU A C 1
ATOM 731 O O . GLU A 1 92 ? 17.023 12.403 -11.043 1.00 89.44 92 GLU A O 1
ATOM 736 N N . GLU A 1 93 ? 16.665 14.200 -9.748 1.00 87.38 93 GLU A N 1
ATOM 737 C CA . GLU A 1 93 ? 17.990 14.195 -9.115 1.00 87.38 93 GLU A CA 1
ATOM 738 C C . GLU A 1 93 ? 18.237 12.928 -8.280 1.00 87.38 93 GLU A C 1
ATOM 740 O O . GLU A 1 93 ? 19.323 12.346 -8.297 1.00 87.38 93 GLU A O 1
ATOM 745 N N . SER A 1 94 ? 17.217 12.467 -7.553 1.00 83.94 94 SER A N 1
ATOM 746 C CA . SER A 1 94 ? 17.339 11.302 -6.672 1.00 83.94 94 SER A CA 1
ATOM 747 C C . SER A 1 94 ? 17.244 9.958 -7.401 1.00 83.94 94 SER A C 1
ATOM 749 O O . SER A 1 94 ? 17.729 8.947 -6.880 1.00 83.94 94 SER A O 1
ATOM 751 N N . ASN A 1 95 ? 16.656 9.896 -8.599 1.00 86.62 95 ASN A N 1
ATOM 752 C CA . ASN A 1 95 ? 16.457 8.641 -9.318 1.00 86.62 95 ASN A CA 1
ATOM 753 C C . ASN A 1 95 ? 17.702 8.191 -10.100 1.00 86.62 95 ASN A C 1
ATOM 755 O O . ASN A 1 95 ? 17.720 8.174 -11.330 1.00 86.62 95 ASN A O 1
ATOM 759 N N . THR A 1 96 ? 18.752 7.779 -9.390 1.00 81.50 96 THR A N 1
ATOM 760 C CA . THR A 1 96 ? 19.995 7.318 -10.023 1.00 81.50 96 THR A CA 1
ATOM 761 C C . THR A 1 96 ? 20.251 5.826 -9.823 1.00 81.50 96 THR A C 1
ATOM 763 O O . THR A 1 96 ? 19.914 5.223 -8.803 1.00 81.50 96 THR A O 1
ATOM 766 N N . ALA A 1 97 ? 20.922 5.230 -10.809 1.00 78.12 97 ALA A N 1
ATOM 767 C CA . ALA A 1 97 ? 21.386 3.842 -10.806 1.00 78.12 97 ALA A CA 1
ATOM 768 C C . ALA A 1 97 ? 22.299 3.488 -9.613 1.00 78.12 97 ALA A C 1
ATOM 770 O O . ALA A 1 97 ? 22.353 2.329 -9.188 1.00 78.12 97 ALA A O 1
ATOM 771 N N . SER A 1 98 ? 23.000 4.495 -9.086 1.00 68.00 98 SER A N 1
ATOM 772 C CA . SER A 1 98 ? 23.999 4.383 -8.021 1.00 68.00 98 SER A CA 1
ATOM 773 C C . SER A 1 98 ? 23.499 4.877 -6.664 1.00 68.00 98 SER A C 1
ATOM 775 O O . SER A 1 98 ? 24.279 4.869 -5.713 1.00 68.00 98 SER A O 1
ATOM 777 N N . ASN A 1 99 ? 22.241 5.323 -6.552 1.00 64.50 99 ASN A N 1
ATOM 778 C CA . ASN A 1 99 ? 21.757 5.911 -5.310 1.00 64.50 99 ASN A CA 1
ATOM 779 C C . ASN A 1 99 ? 21.773 4.880 -4.170 1.00 64.50 99 ASN A C 1
ATOM 781 O O . ASN A 1 99 ? 21.171 3.803 -4.257 1.00 64.50 99 ASN A O 1
ATOM 785 N N . THR A 1 100 ? 22.459 5.219 -3.081 1.00 59.47 100 THR A N 1
ATOM 786 C CA . THR A 1 100 ? 22.382 4.494 -1.815 1.00 59.47 100 THR A CA 1
ATOM 787 C C . THR A 1 100 ? 21.125 4.932 -1.090 1.00 59.47 100 THR A C 1
ATOM 789 O O . THR A 1 100 ? 21.091 5.938 -0.389 1.00 59.47 100 THR A O 1
ATOM 792 N N . TYR A 1 101 ? 20.083 4.148 -1.305 1.00 59.88 101 TYR A N 1
ATOM 793 C CA . TYR A 1 101 ? 18.766 4.309 -0.722 1.00 59.88 101 TYR A CA 1
ATOM 794 C C . TYR A 1 101 ? 18.766 4.620 0.786 1.00 59.88 101 TYR A C 1
ATOM 796 O O . TYR A 1 101 ? 19.375 3.908 1.588 1.00 59.88 101 TYR A O 1
ATOM 804 N N . VAL A 1 102 ? 18.039 5.683 1.144 1.00 58.62 102 VAL A N 1
ATOM 805 C CA . VAL A 1 102 ? 17.895 6.245 2.497 1.00 58.62 102 VAL A CA 1
ATOM 806 C C . VAL A 1 102 ? 16.621 5.700 3.164 1.00 58.62 102 VAL A C 1
ATOM 808 O O . VAL A 1 102 ? 15.777 5.132 2.488 1.00 58.62 102 VAL A O 1
ATOM 811 N N . ALA A 1 103 ? 16.462 5.830 4.484 1.00 61.31 103 ALA A N 1
ATOM 812 C CA . ALA A 1 103 ? 15.263 5.359 5.193 1.00 61.31 103 ALA A CA 1
ATOM 813 C C . ALA A 1 103 ? 13.938 5.865 4.553 1.00 61.31 103 ALA A C 1
ATOM 815 O O . ALA A 1 103 ? 13.952 6.919 3.919 1.00 61.31 103 ALA A O 1
ATOM 816 N N . PRO A 1 104 ? 12.797 5.150 4.692 1.00 62.38 104 PRO A N 1
ATOM 817 C CA . PRO A 1 104 ? 11.549 5.480 3.984 1.00 62.38 104 PRO A CA 1
ATOM 818 C C . PRO A 1 104 ? 11.030 6.908 4.200 1.00 62.38 104 PRO A C 1
ATOM 820 O O . PRO A 1 104 ? 10.430 7.485 3.301 1.00 62.38 104 PRO A O 1
ATOM 823 N N . ASP A 1 105 ? 11.288 7.490 5.372 1.00 67.50 105 ASP A N 1
ATOM 824 C CA . ASP A 1 105 ? 10.973 8.877 5.737 1.00 67.50 105 ASP A CA 1
ATOM 825 C C . ASP A 1 105 ? 11.820 9.918 4.985 1.00 67.50 105 ASP A C 1
ATOM 827 O O . ASP A 1 105 ? 11.522 11.109 5.020 1.00 67.50 105 ASP A O 1
ATOM 831 N N . LYS A 1 106 ? 12.868 9.464 4.296 1.00 74.06 106 LYS A N 1
ATOM 832 C CA . LYS A 1 106 ? 13.807 10.262 3.503 1.00 74.06 106 LYS A CA 1
ATOM 833 C C . LYS A 1 106 ? 13.766 9.917 2.013 1.00 74.06 106 LYS A C 1
ATOM 835 O O . LYS A 1 106 ? 14.527 10.494 1.242 1.00 74.06 106 LYS A O 1
ATOM 840 N N . ASP A 1 107 ? 12.918 8.975 1.602 1.00 81.38 107 ASP A N 1
ATOM 841 C CA . ASP A 1 107 ? 12.749 8.621 0.195 1.00 81.38 107 ASP A CA 1
ATOM 842 C C . ASP A 1 107 ? 11.915 9.687 -0.513 1.00 81.38 107 ASP A C 1
ATOM 844 O O . ASP A 1 107 ? 10.756 9.917 -0.171 1.00 81.38 107 ASP A O 1
ATOM 848 N N . THR A 1 108 ? 12.494 10.322 -1.526 1.00 85.62 108 THR A N 1
ATOM 849 C CA . THR A 1 108 ? 11.849 11.377 -2.315 1.00 85.62 108 THR A CA 1
ATOM 850 C C . THR A 1 108 ? 10.534 10.918 -2.942 1.00 85.62 108 THR A C 1
ATOM 852 O O . THR A 1 108 ? 9.601 11.711 -3.011 1.00 85.62 108 THR A O 1
ATOM 855 N N . PHE A 1 109 ? 10.401 9.638 -3.307 1.00 86.25 109 PHE A N 1
ATOM 856 C CA . PHE A 1 109 ? 9.146 9.084 -3.832 1.00 86.25 109 PHE A CA 1
ATOM 857 C C . PHE A 1 109 ? 8.061 8.953 -2.750 1.00 86.25 109 PHE A C 1
ATOM 859 O O . PHE A 1 109 ? 6.888 9.168 -3.038 1.00 86.25 109 PHE A O 1
ATOM 866 N N . CYS A 1 110 ? 8.431 8.670 -1.495 1.00 84.50 110 CYS A N 1
ATOM 867 C CA . CYS A 1 110 ? 7.501 8.693 -0.356 1.00 84.50 110 CYS A CA 1
ATOM 868 C C . CYS A 1 110 ? 7.114 10.123 0.055 1.00 84.50 110 CYS A C 1
ATOM 870 O O . CYS A 1 110 ? 6.088 10.343 0.703 1.00 84.50 110 CYS A O 1
ATOM 872 N N . LEU A 1 111 ? 7.976 11.093 -0.251 1.00 84.56 111 LEU A N 1
ATOM 873 C CA . LEU A 1 111 ? 7.780 12.503 0.069 1.00 84.56 111 LEU A CA 1
ATOM 874 C C . LEU A 1 111 ? 7.088 13.279 -1.056 1.00 84.56 111 LEU A C 1
ATOM 876 O O . LEU A 1 111 ? 6.663 14.409 -0.815 1.00 84.56 111 LEU A O 1
ATOM 880 N N . ASP A 1 112 ? 6.946 12.677 -2.239 1.00 88.69 112 ASP A N 1
ATOM 881 C CA . ASP A 1 112 ? 6.274 13.284 -3.379 1.00 88.69 112 ASP A CA 1
ATOM 882 C C . ASP A 1 112 ? 4.841 13.717 -2.998 1.00 88.69 112 ASP A C 1
ATOM 884 O O . ASP A 1 112 ? 4.087 12.929 -2.412 1.00 88.69 112 ASP A O 1
ATOM 888 N N . PRO A 1 113 ? 4.447 14.966 -3.308 1.00 86.44 113 PRO A N 1
ATOM 889 C CA . PRO A 1 113 ? 3.132 15.489 -2.948 1.00 86.44 113 PRO A CA 1
ATOM 890 C C . PRO A 1 113 ? 1.978 14.664 -3.526 1.00 86.44 113 PRO A C 1
ATOM 892 O O . PRO A 1 113 ? 1.015 14.402 -2.806 1.00 86.44 113 PRO A O 1
ATOM 895 N N . ILE A 1 114 ? 2.109 14.185 -4.772 1.00 87.94 114 ILE A N 1
ATOM 896 C CA . ILE A 1 114 ? 1.083 13.349 -5.406 1.00 87.94 114 ILE A CA 1
ATOM 897 C C . ILE A 1 114 ? 0.979 12.029 -4.648 1.00 87.94 114 ILE A C 1
ATOM 899 O O . ILE A 1 114 ? -0.115 11.646 -4.248 1.00 87.94 114 ILE A O 1
ATOM 903 N N . TYR A 1 115 ? 2.095 11.353 -4.356 1.00 87.00 115 TYR A N 1
ATOM 904 C CA . TYR A 1 115 ? 2.052 10.134 -3.542 1.00 87.00 115 TYR A CA 1
ATOM 905 C C . TYR A 1 115 ? 1.393 10.361 -2.172 1.00 87.00 115 TYR A C 1
ATOM 907 O O . TYR A 1 115 ? 0.559 9.555 -1.757 1.00 87.00 115 TYR A O 1
ATOM 915 N N . ARG A 1 116 ? 1.725 11.446 -1.460 1.00 83.69 116 ARG A N 1
ATOM 916 C CA . ARG A 1 116 ? 1.121 11.749 -0.150 1.00 83.69 116 ARG A CA 1
ATOM 917 C C . ARG A 1 116 ? -0.391 11.911 -0.246 1.00 83.69 116 ARG A C 1
ATOM 919 O O . ARG A 1 116 ? -1.123 11.369 0.587 1.00 83.69 116 ARG A O 1
ATOM 926 N N . GLU A 1 117 ? -0.865 12.582 -1.284 1.00 80.56 117 GLU A N 1
ATOM 927 C CA . GLU A 1 117 ? -2.290 12.703 -1.558 1.00 80.56 117 GLU A CA 1
ATOM 928 C C . GLU A 1 117 ? -2.911 11.332 -1.867 1.00 80.56 117 GLU A C 1
ATOM 930 O O . GLU A 1 117 ? -3.850 10.912 -1.194 1.00 80.56 117 GLU A O 1
ATOM 935 N N . LEU A 1 118 ? -2.312 10.546 -2.767 1.00 83.88 118 LEU A N 1
ATOM 936 C CA . LEU A 1 118 ? -2.762 9.186 -3.090 1.00 83.88 118 LEU A CA 1
ATOM 937 C C . LEU A 1 118 ? -2.804 8.272 -1.858 1.00 83.88 118 LEU A C 1
ATOM 939 O O . LEU A 1 118 ? -3.728 7.470 -1.698 1.00 83.88 118 LEU A O 1
ATOM 943 N N . SER A 1 119 ? -1.844 8.413 -0.943 1.00 78.62 119 SER A N 1
ATOM 944 C CA . SER A 1 119 ? -1.775 7.643 0.302 1.00 78.62 119 SER A CA 1
ATOM 945 C C . SER A 1 119 ? -2.951 7.936 1.243 1.00 78.62 119 SER A C 1
ATOM 947 O O . SER A 1 119 ? -3.387 7.058 1.986 1.00 78.62 119 SER A O 1
ATOM 949 N N . SER A 1 120 ? -3.572 9.112 1.127 1.00 71.75 120 SER A N 1
ATOM 950 C CA . SER A 1 120 ? -4.724 9.534 1.936 1.00 71.75 120 SER A CA 1
ATOM 951 C C . SER A 1 120 ? -6.061 9.506 1.180 1.00 71.75 120 SER A C 1
ATOM 953 O O . SER A 1 120 ? -7.107 9.377 1.805 1.00 71.75 120 SER A O 1
ATOM 955 N N . MET A 1 121 ? -6.044 9.488 -0.157 1.00 70.88 121 MET A N 1
ATOM 956 C CA . MET A 1 121 ? -7.240 9.520 -1.008 1.00 70.88 121 MET A CA 1
ATOM 957 C C . MET A 1 121 ? -8.127 8.262 -0.888 1.00 70.88 121 MET A C 1
ATOM 959 O O . MET A 1 121 ? -7.646 7.155 -1.136 1.00 70.88 121 MET A O 1
ATOM 963 N N . PRO A 1 122 ? -9.420 8.361 -0.546 1.00 64.25 122 PRO A N 1
ATOM 964 C CA . PRO A 1 122 ? -10.298 7.195 -0.530 1.00 64.25 122 PRO A CA 1
ATOM 965 C C . PRO A 1 122 ? -10.548 6.708 -1.966 1.00 64.25 122 PRO A C 1
ATOM 967 O O . PRO A 1 122 ? -11.160 7.412 -2.764 1.00 64.25 122 PRO A O 1
ATOM 970 N N . PHE A 1 123 ? -10.076 5.505 -2.305 1.00 67.06 123 PHE A N 1
ATOM 971 C CA . PHE A 1 123 ? -10.381 4.874 -3.589 1.00 67.06 123 PHE A CA 1
ATOM 972 C C . PHE A 1 123 ? -11.580 3.944 -3.440 1.00 67.06 123 PHE A C 1
ATOM 974 O O . PHE A 1 123 ? -11.496 2.929 -2.747 1.00 67.06 123 PHE A O 1
ATOM 981 N N . GLY A 1 124 ? -12.673 4.253 -4.138 1.00 57.41 124 GLY A N 1
ATOM 982 C CA . GLY A 1 124 ? -13.775 3.309 -4.296 1.00 57.41 124 GLY A CA 1
ATOM 983 C C . GLY A 1 124 ? -13.350 2.104 -5.153 1.00 57.41 124 GLY A C 1
ATOM 984 O O . GLY A 1 124 ? -12.533 2.263 -6.066 1.00 57.41 124 GLY A O 1
ATOM 985 N N . PRO A 1 125 ? -13.892 0.894 -4.918 1.00 51.03 125 PRO A N 1
ATOM 986 C CA . PRO A 1 125 ? -13.576 -0.289 -5.726 1.00 51.03 125 PRO A CA 1
ATOM 987 C C . PRO A 1 125 ? -13.867 -0.079 -7.224 1.00 51.03 125 PRO A C 1
ATOM 989 O O . PRO A 1 125 ? -13.110 -0.567 -8.058 1.00 51.03 125 PRO A O 1
ATOM 992 N N . ASN A 1 126 ? -14.861 0.755 -7.552 1.00 53.38 126 ASN A N 1
ATOM 993 C CA . ASN A 1 126 ? -15.257 1.132 -8.913 1.00 53.38 126 ASN A CA 1
ATOM 994 C C . ASN A 1 126 ? -15.013 2.626 -9.174 1.00 53.38 126 ASN A C 1
ATOM 996 O O . ASN A 1 126 ? -15.935 3.362 -9.512 1.00 53.38 126 ASN A O 1
ATOM 1000 N N . GLU A 1 127 ? -13.790 3.106 -8.946 1.00 61.47 127 GLU A N 1
ATOM 1001 C CA . GLU A 1 127 ? -13.438 4.502 -9.229 1.00 61.47 127 GLU A CA 1
ATOM 1002 C C . GLU A 1 127 ? -13.450 4.762 -10.741 1.00 61.47 127 GLU A C 1
ATOM 1004 O O . GLU A 1 127 ? -12.435 4.610 -11.412 1.00 61.47 127 GLU A O 1
ATOM 1009 N N . THR A 1 128 ? -14.615 5.126 -11.278 1.00 62.28 128 THR A N 1
ATOM 1010 C CA . THR A 1 128 ? -14.812 5.453 -12.698 1.00 62.28 128 THR A CA 1
ATOM 1011 C C . THR A 1 128 ? -14.594 6.933 -12.998 1.00 62.28 128 THR A C 1
ATOM 1013 O O . THR A 1 128 ? -14.762 7.351 -14.141 1.00 62.28 128 THR A O 1
ATOM 1016 N N . ARG A 1 129 ? -14.297 7.762 -11.984 1.00 66.31 129 ARG A N 1
ATOM 1017 C CA . ARG A 1 129 ? -14.099 9.207 -12.179 1.00 66.31 129 ARG A CA 1
ATOM 1018 C C . ARG A 1 129 ? -12.713 9.523 -12.728 1.00 66.31 129 ARG A C 1
ATOM 1020 O O . ARG A 1 129 ? -12.539 10.556 -13.363 1.00 66.31 129 ARG A O 1
ATOM 1027 N N . LEU A 1 130 ? -11.736 8.656 -12.468 1.00 74.12 130 LEU A N 1
ATOM 1028 C CA . LEU A 1 130 ? -10.372 8.822 -12.955 1.00 74.12 130 LEU A CA 1
ATOM 1029 C C . LEU A 1 130 ? -10.223 8.185 -14.343 1.00 74.12 130 LEU A C 1
ATOM 1031 O O . LEU A 1 130 ? -10.707 7.071 -14.542 1.00 74.12 130 LEU A O 1
ATOM 1035 N N . PRO A 1 131 ? -9.510 8.835 -15.280 1.00 79.75 131 PRO A N 1
ATOM 1036 C CA . PRO A 1 131 ? -9.102 8.196 -16.526 1.00 79.75 131 PRO A CA 1
ATOM 1037 C C . PRO A 1 131 ? -8.289 6.922 -16.260 1.00 79.75 131 PRO A C 1
ATOM 1039 O O . PRO A 1 131 ? -7.490 6.893 -15.320 1.00 79.75 131 PRO A O 1
ATOM 1042 N N . ASP A 1 132 ? -8.412 5.909 -17.121 1.00 82.19 132 ASP A N 1
ATOM 1043 C CA . ASP A 1 132 ? -7.712 4.621 -16.972 1.00 82.19 132 ASP A CA 1
ATOM 1044 C C . ASP A 1 132 ? -6.194 4.787 -16.795 1.00 82.19 132 ASP A C 1
ATOM 1046 O O . ASP A 1 132 ? -5.584 4.163 -15.927 1.00 82.19 132 ASP A O 1
ATOM 1050 N N . GLU A 1 133 ? -5.577 5.692 -17.558 1.00 83.25 133 GLU A N 1
ATOM 1051 C CA . GLU A 1 133 ? -4.149 6.014 -17.440 1.00 83.25 133 GLU A CA 1
ATOM 1052 C C . GLU A 1 133 ? -3.790 6.566 -16.055 1.00 83.25 133 GLU A C 1
ATOM 1054 O O . GLU A 1 133 ? -2.740 6.244 -15.496 1.00 83.25 133 GLU A O 1
ATOM 1059 N N . THR A 1 134 ? -4.691 7.355 -15.465 1.00 83.44 134 THR A N 1
ATOM 1060 C CA . THR A 1 134 ? -4.510 7.880 -14.111 1.00 83.44 134 THR A CA 1
ATOM 1061 C C . THR A 1 134 ? -4.648 6.762 -13.089 1.00 83.44 134 THR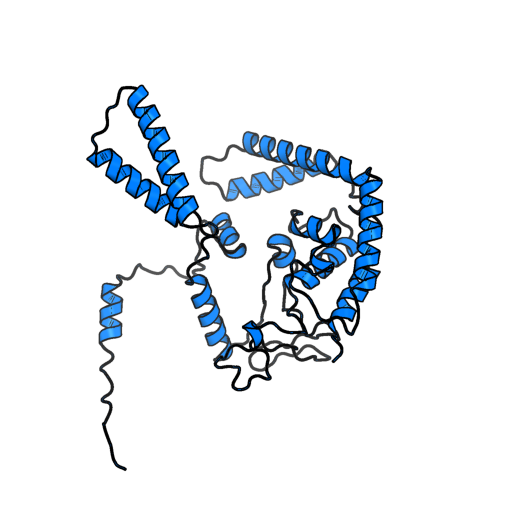 A C 1
ATOM 1063 O O . THR A 1 134 ? -3.826 6.670 -12.183 1.00 83.44 134 THR A O 1
ATOM 1066 N N . VAL A 1 135 ? -5.623 5.861 -13.248 1.00 84.44 135 VAL A N 1
ATOM 1067 C CA . VAL A 1 135 ? -5.773 4.685 -12.375 1.00 84.44 135 VAL A CA 1
ATOM 1068 C C . VAL A 1 135 ? -4.517 3.811 -12.414 1.00 84.44 135 VAL A C 1
ATOM 1070 O O . VAL A 1 135 ? -4.011 3.413 -11.362 1.00 84.44 135 VAL A O 1
ATOM 1073 N N . LEU A 1 136 ? -3.960 3.562 -13.602 1.00 87.81 136 LEU A N 1
ATOM 1074 C CA . LEU A 1 136 ? -2.707 2.821 -13.763 1.00 87.81 136 LEU A CA 1
ATOM 1075 C C . LEU A 1 136 ? -1.530 3.536 -13.093 1.00 87.81 136 LEU A C 1
ATOM 1077 O O . LEU A 1 136 ? -0.756 2.891 -12.383 1.00 87.81 136 LEU A O 1
ATOM 1081 N N . PHE A 1 137 ? -1.417 4.856 -13.259 1.00 89.50 137 PHE A N 1
ATOM 1082 C CA . PHE A 1 137 ? -0.400 5.654 -12.576 1.00 89.50 137 PHE A CA 1
ATOM 1083 C C . PHE A 1 137 ? -0.536 5.564 -11.050 1.00 89.50 137 PHE A C 1
ATOM 1085 O O . PHE A 1 137 ? 0.463 5.348 -10.361 1.00 89.50 137 PHE A O 1
ATOM 1092 N N . VAL A 1 138 ? -1.758 5.660 -10.514 1.00 88.88 138 VAL A N 1
ATOM 1093 C CA . VAL A 1 138 ? -2.030 5.493 -9.080 1.00 88.88 138 VAL A CA 1
ATOM 1094 C C . VAL A 1 138 ? -1.560 4.124 -8.598 1.00 88.88 138 VAL A C 1
ATOM 1096 O O . VAL A 1 138 ? -0.811 4.044 -7.624 1.00 88.88 138 VAL A O 1
ATOM 1099 N N . ILE A 1 139 ? -1.969 3.047 -9.275 1.00 90.56 139 ILE A N 1
ATOM 1100 C CA . ILE A 1 139 ? -1.604 1.674 -8.898 1.00 90.56 139 ILE A CA 1
ATOM 1101 C C . ILE A 1 139 ? -0.086 1.502 -8.929 1.00 90.56 139 ILE A C 1
ATOM 1103 O O . ILE A 1 139 ? 0.493 1.011 -7.961 1.00 90.56 139 ILE A O 1
ATOM 1107 N N . ALA A 1 140 ? 0.567 1.934 -10.007 1.00 91.56 140 ALA A N 1
ATOM 1108 C CA . ALA A 1 140 ? 2.007 1.802 -10.170 1.00 91.56 140 ALA A CA 1
ATOM 1109 C C . ALA A 1 140 ? 2.774 2.613 -9.109 1.00 91.56 140 ALA A C 1
ATOM 1111 O O . ALA A 1 140 ? 3.738 2.113 -8.525 1.00 91.56 140 ALA A O 1
ATOM 1112 N N . THR A 1 141 ? 2.306 3.825 -8.795 1.00 91.75 141 THR A N 1
ATOM 1113 C CA . THR A 1 141 ? 2.878 4.686 -7.750 1.00 91.75 141 THR A CA 1
ATOM 1114 C C . THR A 1 141 ? 2.752 4.026 -6.378 1.00 91.75 141 THR A C 1
ATOM 1116 O O . THR A 1 141 ? 3.761 3.824 -5.701 1.00 91.75 141 THR A O 1
ATOM 1119 N N . LEU A 1 142 ? 1.547 3.588 -5.996 1.00 91.81 142 LEU A N 1
ATOM 1120 C CA . LEU A 1 142 ? 1.316 2.872 -4.739 1.00 91.81 142 LEU A CA 1
ATOM 1121 C C . LEU A 1 142 ? 2.147 1.583 -4.656 1.00 91.81 142 LEU A C 1
ATOM 1123 O O . LEU A 1 142 ? 2.737 1.302 -3.614 1.00 91.81 142 LEU A O 1
ATOM 1127 N N . ALA A 1 143 ? 2.249 0.812 -5.742 1.00 92.12 143 ALA A N 1
ATOM 1128 C CA . ALA A 1 143 ? 3.024 -0.424 -5.773 1.00 92.12 143 ALA A CA 1
ATOM 1129 C C . ALA A 1 143 ? 4.520 -0.152 -5.568 1.00 92.12 143 ALA A C 1
ATOM 1131 O O . ALA A 1 143 ? 5.179 -0.854 -4.800 1.00 92.12 143 ALA A O 1
ATOM 1132 N N . SER A 1 144 ? 5.041 0.903 -6.195 1.00 89.56 144 SER A N 1
ATOM 1133 C CA . SER A 1 144 ? 6.455 1.275 -6.099 1.00 89.56 144 SER A CA 1
ATOM 1134 C C . SER A 1 144 ? 6.898 1.738 -4.713 1.00 89.56 144 SER A C 1
ATOM 1136 O O . SER A 1 144 ? 8.074 1.607 -4.378 1.00 89.56 144 SER A O 1
ATOM 1138 N N . VAL A 1 145 ? 5.968 2.247 -3.901 1.00 88.44 145 VAL A N 1
ATOM 1139 C CA . VAL A 1 145 ? 6.271 2.722 -2.549 1.00 88.44 145 VAL A CA 1
ATOM 1140 C C . VAL A 1 145 ? 5.927 1.673 -1.489 1.00 88.44 145 VAL A C 1
ATOM 1142 O O . VAL A 1 145 ? 6.682 1.469 -0.541 1.00 88.44 145 VAL A O 1
ATOM 1145 N N . LEU A 1 146 ? 4.807 0.964 -1.651 1.00 90.00 146 LEU A N 1
ATOM 1146 C CA . LEU A 1 146 ? 4.260 0.081 -0.614 1.00 90.00 146 LEU A CA 1
ATOM 1147 C C . LEU A 1 146 ? 4.613 -1.397 -0.811 1.00 90.00 146 LEU A C 1
ATOM 1149 O O . LEU A 1 146 ? 4.659 -2.142 0.170 1.00 90.00 146 LEU A O 1
ATOM 1153 N N . GLN A 1 147 ? 4.851 -1.834 -2.053 1.00 92.56 147 GLN A N 1
ATOM 1154 C CA . GLN A 1 147 ? 5.089 -3.247 -2.400 1.00 92.56 147 GLN A CA 1
ATOM 1155 C C . GLN A 1 147 ? 6.543 -3.559 -2.749 1.00 92.56 147 GLN A C 1
ATOM 1157 O O . GLN A 1 147 ? 6.870 -4.706 -3.058 1.0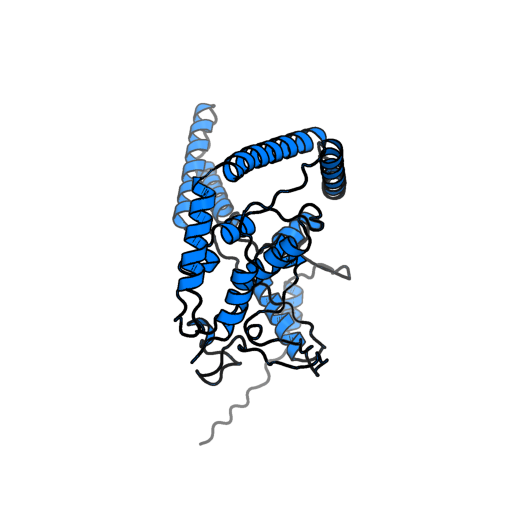0 92.56 147 GLN A O 1
ATOM 1162 N N . VAL A 1 148 ? 7.424 -2.560 -2.696 1.00 89.50 148 VAL A N 1
ATOM 1163 C CA . VAL A 1 148 ? 8.840 -2.721 -3.017 1.00 89.50 148 VAL A CA 1
ATOM 1164 C C . VAL A 1 148 ? 9.630 -3.187 -1.799 1.00 89.50 148 VAL A C 1
ATOM 1166 O O . VAL A 1 148 ? 9.668 -2.552 -0.746 1.00 89.50 148 VAL A O 1
ATOM 1169 N N . HIS A 1 149 ? 10.337 -4.295 -1.980 1.00 88.56 149 HIS A N 1
ATOM 1170 C CA . HIS A 1 149 ? 11.476 -4.669 -1.162 1.00 88.56 149 HIS A CA 1
ATOM 1171 C C . HIS A 1 149 ? 12.717 -3.925 -1.643 1.00 88.56 149 HIS A C 1
ATOM 1173 O O . HIS A 1 149 ? 12.971 -3.841 -2.831 1.00 88.56 149 HIS A O 1
ATOM 1179 N N . TRP A 1 150 ? 13.541 -3.399 -0.755 1.00 83.00 150 TRP A N 1
ATOM 1180 C CA . TRP A 1 150 ? 14.611 -2.485 -1.152 1.00 83.00 150 TRP A CA 1
ATOM 1181 C C . TRP A 1 150 ? 15.831 -3.234 -1.705 1.00 83.00 150 TRP A C 1
ATOM 1183 O O . TRP A 1 150 ? 16.269 -4.213 -1.094 1.00 83.00 150 TRP A O 1
ATOM 1193 N N . TRP A 1 151 ? 16.411 -2.754 -2.817 1.00 81.62 151 TRP A N 1
ATOM 1194 C CA . TRP A 1 151 ? 17.618 -3.345 -3.425 1.00 81.62 151 TRP A CA 1
ATOM 1195 C C . TRP A 1 151 ? 18.791 -3.381 -2.450 1.00 81.62 151 TRP A C 1
ATOM 1197 O O . TRP A 1 151 ? 19.509 -4.372 -2.359 1.00 81.62 151 TRP A O 1
ATOM 1207 N N . SER A 1 152 ? 18.977 -2.294 -1.699 1.00 78.94 152 SER A N 1
ATOM 1208 C CA . SER A 1 152 ? 20.033 -2.172 -0.691 1.00 78.94 152 SER A CA 1
ATOM 1209 C C . SER A 1 152 ? 19.857 -3.134 0.483 1.00 78.94 152 SER A C 1
ATOM 1211 O O . SER A 1 152 ? 20.792 -3.317 1.262 1.00 78.94 152 SER A O 1
ATOM 1213 N N . HIS A 1 153 ? 18.685 -3.768 0.595 1.00 81.50 153 HIS A N 1
ATOM 1214 C CA . HIS A 1 153 ? 18.256 -4.534 1.750 1.00 81.50 153 HIS A CA 1
ATOM 1215 C C . HIS A 1 153 ? 18.271 -3.698 3.046 1.00 81.50 153 HIS A C 1
ATOM 1217 O O . HIS A 1 153 ? 18.732 -2.563 3.118 1.00 81.50 153 HIS A O 1
ATOM 1223 N N . CYS A 1 154 ? 17.698 -4.252 4.106 1.00 77.44 154 CYS A N 1
ATOM 1224 C CA . CYS A 1 154 ? 17.741 -3.660 5.440 1.00 77.44 154 CYS A CA 1
ATOM 1225 C C . CYS A 1 154 ? 18.258 -4.691 6.441 1.00 77.44 154 CYS A C 1
ATOM 1227 O O . CYS A 1 154 ? 18.332 -5.882 6.132 1.00 77.44 154 CYS A O 1
ATOM 1229 N N . SER A 1 155 ? 18.560 -4.271 7.670 1.00 75.94 155 SER A N 1
ATOM 1230 C CA . SER A 1 155 ? 19.075 -5.171 8.715 1.00 75.94 155 SER A CA 1
ATOM 1231 C C . SER A 1 155 ? 18.187 -6.403 8.949 1.00 75.94 155 SER A C 1
ATOM 1233 O O . SER A 1 155 ? 18.682 -7.480 9.275 1.00 75.94 155 SER A O 1
ATOM 1235 N N . SER A 1 156 ? 16.871 -6.293 8.720 1.00 81.06 156 SER A N 1
ATOM 1236 C CA . SER A 1 156 ? 15.946 -7.426 8.838 1.00 81.06 156 SER A CA 1
ATOM 1237 C C . SER A 1 156 ? 16.135 -8.512 7.766 1.00 81.06 156 SER A C 1
ATOM 1239 O O . SER A 1 156 ? 15.778 -9.664 8.015 1.00 81.06 156 SER A O 1
ATOM 1241 N N . CYS A 1 157 ? 16.730 -8.171 6.616 1.00 83.56 157 CYS A N 1
ATOM 1242 C CA . CYS A 1 157 ? 16.980 -9.088 5.500 1.00 83.56 157 CYS A CA 1
ATOM 1243 C C . CYS A 1 157 ? 18.010 -10.159 5.831 1.00 83.56 157 CYS A C 1
ATOM 1245 O O . CYS A 1 157 ? 17.909 -11.264 5.311 1.00 83.56 157 CYS A O 1
ATOM 1247 N N . PHE A 1 158 ? 18.978 -9.833 6.685 1.00 82.56 158 PHE A N 1
ATOM 1248 C CA . PHE A 1 158 ? 20.103 -10.709 7.011 1.00 82.56 158 PHE A CA 1
ATOM 1249 C C . PHE A 1 158 ? 20.009 -11.276 8.429 1.00 82.56 158 PHE A C 1
ATOM 1251 O O . PHE A 1 158 ? 20.957 -11.869 8.937 1.00 82.56 158 PHE A O 1
ATOM 1258 N N . LYS A 1 159 ? 18.843 -11.135 9.079 1.00 76.50 159 LYS A N 1
ATOM 1259 C CA . LYS A 1 159 ? 18.566 -11.846 10.329 1.00 76.50 159 LYS A CA 1
ATOM 1260 C C . LYS A 1 159 ? 18.640 -13.350 10.072 1.00 76.50 159 LYS A C 1
ATOM 1262 O O . LYS A 1 159 ? 18.005 -13.849 9.137 1.00 76.50 159 LYS A O 1
ATOM 1267 N N . GLN A 1 160 ? 19.387 -14.056 10.920 1.00 67.44 160 GLN A N 1
ATOM 1268 C CA . GLN A 1 160 ? 19.477 -15.512 10.871 1.00 67.44 160 GLN A CA 1
ATOM 1269 C C . GLN A 1 160 ? 18.071 -16.117 10.925 1.00 67.44 160 GLN A C 1
ATOM 1271 O O . GLN A 1 160 ? 17.244 -15.770 11.770 1.00 67.44 160 GLN A O 1
ATOM 1276 N N . SER A 1 161 ? 17.779 -16.986 9.966 1.00 66.06 161 SER A N 1
ATOM 1277 C CA . SER A 1 161 ? 16.507 -17.689 9.855 1.00 66.06 161 SER A CA 1
ATOM 1278 C C . SER A 1 161 ? 16.745 -19.071 9.258 1.00 66.06 161 SER A C 1
ATOM 1280 O O . SER A 1 161 ? 17.792 -19.317 8.660 1.00 66.06 161 SER A O 1
ATOM 1282 N N . ARG A 1 162 ? 15.750 -19.961 9.356 1.00 62.06 162 ARG A N 1
ATOM 1283 C CA . ARG A 1 162 ? 15.820 -21.311 8.770 1.00 62.06 162 ARG A CA 1
ATOM 1284 C C . ARG A 1 162 ? 16.174 -21.293 7.271 1.00 62.06 162 ARG A C 1
ATOM 1286 O O . ARG A 1 162 ? 16.827 -22.216 6.798 1.00 62.06 162 ARG A O 1
ATOM 1293 N N . ASN A 1 163 ? 15.790 -20.226 6.560 1.00 54.81 163 ASN A N 1
ATOM 1294 C CA . ASN A 1 163 ? 16.003 -20.052 5.118 1.00 54.81 163 ASN A CA 1
ATOM 1295 C C . ASN A 1 163 ? 17.319 -19.333 4.766 1.00 54.81 163 ASN A C 1
ATOM 1297 O O . ASN A 1 163 ? 17.693 -19.282 3.599 1.00 54.81 163 ASN A O 1
ATOM 1301 N N . THR A 1 164 ? 18.036 -18.778 5.746 1.00 57.66 164 THR A N 1
ATOM 1302 C CA . THR A 1 164 ? 19.284 -18.028 5.539 1.00 57.66 164 THR A CA 1
ATOM 1303 C C . THR A 1 164 ? 20.424 -18.694 6.302 1.00 57.66 164 THR A C 1
ATOM 1305 O O . THR A 1 164 ? 20.850 -18.222 7.352 1.00 57.66 164 THR A O 1
ATOM 1308 N N . ARG A 1 165 ? 20.939 -19.808 5.758 1.00 55.19 165 ARG A N 1
ATOM 1309 C CA . ARG A 1 165 ? 22.158 -20.472 6.268 1.00 55.19 165 ARG A CA 1
ATOM 1310 C C . ARG A 1 165 ? 23.441 -19.659 6.022 1.00 55.19 165 ARG A C 1
ATOM 1312 O O . ARG A 1 165 ? 24.480 -19.996 6.573 1.00 55.19 165 ARG A O 1
ATOM 1319 N N . GLY A 1 166 ? 23.372 -18.579 5.238 1.00 56.91 166 GLY A N 1
ATOM 1320 C CA . GLY A 1 166 ? 24.481 -17.653 5.002 1.00 56.91 166 GLY A CA 1
ATOM 1321 C C . GLY A 1 166 ? 24.018 -16.196 4.978 1.00 56.91 166 GLY A C 1
ATOM 1322 O O . GLY A 1 166 ? 22.905 -15.899 4.543 1.00 56.91 166 GLY A O 1
ATOM 1323 N N . ALA A 1 167 ? 24.895 -15.285 5.408 1.00 62.47 167 ALA A N 1
ATOM 1324 C CA . ALA A 1 167 ? 24.659 -13.836 5.467 1.00 62.47 167 ALA A CA 1
ATOM 1325 C C . ALA A 1 167 ? 24.490 -13.158 4.089 1.00 62.47 167 ALA A C 1
ATOM 1327 O O . ALA A 1 167 ? 24.289 -11.952 4.024 1.00 62.47 167 ALA A O 1
ATOM 1328 N N . GLN A 1 168 ? 24.580 -13.918 2.993 1.00 69.44 168 GLN A N 1
ATOM 1329 C CA . GLN A 1 168 ? 24.560 -13.391 1.626 1.00 69.44 168 GLN A CA 1
ATOM 1330 C C . GLN A 1 168 ? 23.209 -13.518 0.916 1.00 69.44 168 GLN A C 1
ATOM 1332 O O . GLN A 1 168 ? 23.047 -12.983 -0.175 1.00 69.44 168 GLN A O 1
ATOM 1337 N N . MET A 1 169 ? 22.228 -14.195 1.518 1.00 77.75 169 MET A N 1
ATOM 1338 C CA . MET A 1 169 ? 20.890 -14.308 0.936 1.00 77.75 169 MET A CA 1
ATOM 1339 C C . MET A 1 169 ? 19.889 -13.462 1.708 1.00 77.75 169 MET A C 1
ATOM 1341 O O . MET A 1 169 ? 19.840 -13.494 2.939 1.00 77.75 169 MET A O 1
ATOM 1345 N N . CYS A 1 170 ? 19.042 -12.737 0.980 1.00 84.69 170 CYS A N 1
ATOM 1346 C CA . CYS A 1 170 ? 17.920 -12.046 1.587 1.00 84.69 170 CYS A CA 1
ATOM 1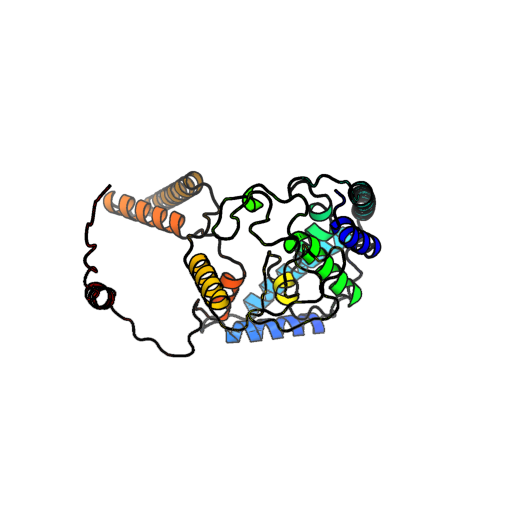347 C C . CYS A 1 170 ? 16.922 -13.062 2.148 1.00 84.69 170 CYS A C 1
ATOM 1349 O O . CYS A 1 170 ? 16.400 -13.904 1.419 1.00 84.69 170 CYS A O 1
ATOM 1351 N N . ARG A 1 171 ? 16.577 -12.928 3.430 1.00 84.44 171 ARG A N 1
ATOM 1352 C CA . ARG A 1 171 ? 15.551 -13.734 4.108 1.00 84.44 171 ARG A CA 1
ATOM 1353 C C . ARG A 1 171 ? 14.198 -13.743 3.391 1.00 84.44 171 ARG A C 1
ATOM 1355 O O . ARG A 1 171 ? 13.475 -14.732 3.472 1.00 84.44 171 ARG A O 1
ATOM 1362 N N . TYR A 1 172 ? 13.855 -12.652 2.715 1.00 84.62 172 TYR A N 1
ATOM 1363 C CA . TYR A 1 172 ? 12.607 -12.506 1.964 1.00 84.62 172 TYR A CA 1
ATOM 1364 C C . TYR A 1 172 ? 12.703 -13.046 0.525 1.00 84.62 172 TYR A C 1
ATOM 1366 O O . TYR A 1 172 ? 11.725 -12.987 -0.216 1.00 84.62 172 TYR A O 1
ATOM 1374 N N . LEU A 1 173 ? 13.855 -13.621 0.152 1.00 84.12 173 LEU A N 1
ATOM 1375 C CA . LEU A 1 173 ? 14.148 -14.212 -1.157 1.00 84.12 173 LEU A CA 1
ATOM 1376 C C . LEU A 1 173 ? 14.075 -13.196 -2.307 1.00 84.12 173 LEU A C 1
ATOM 1378 O O . LEU A 1 173 ? 13.531 -13.487 -3.370 1.00 84.12 173 LEU A O 1
ATOM 1382 N N . PHE A 1 174 ? 14.616 -12.000 -2.066 1.00 87.88 174 PHE A N 1
ATOM 1383 C CA . PHE A 1 174 ? 14.854 -10.986 -3.090 1.00 87.88 174 PHE A CA 1
ATOM 1384 C C . PHE A 1 174 ? 16.316 -11.004 -3.566 1.00 87.88 174 PHE A C 1
ATOM 1386 O O . PHE A 1 174 ? 17.198 -11.225 -2.729 1.00 87.88 174 PHE A O 1
ATOM 1393 N N . PRO A 1 175 ? 16.585 -10.728 -4.856 1.00 89.06 175 PRO A N 1
ATOM 1394 C CA . PRO A 1 175 ? 15.608 -10.497 -5.931 1.00 89.06 175 PRO A CA 1
ATOM 1395 C C . PRO A 1 175 ? 14.803 -11.758 -6.282 1.00 89.06 175 PRO A C 1
ATOM 1397 O O . PRO A 1 175 ? 15.312 -12.874 -6.193 1.00 89.06 175 PRO A O 1
ATOM 1400 N N . ARG A 1 176 ? 13.540 -11.589 -6.690 1.00 87.62 176 ARG A N 1
ATOM 1401 C CA . ARG A 1 176 ? 12.727 -12.691 -7.223 1.00 87.62 176 ARG A CA 1
ATOM 1402 C C . ARG A 1 176 ? 13.258 -13.112 -8.593 1.00 87.62 176 ARG A C 1
ATOM 1404 O O . ARG A 1 176 ? 13.736 -12.285 -9.367 1.00 87.62 176 ARG A O 1
ATOM 1411 N N . ALA A 1 177 ? 13.122 -14.396 -8.916 1.00 85.12 177 ALA A N 1
ATOM 1412 C CA . ALA A 1 177 ? 13.501 -14.906 -10.227 1.00 85.12 177 ALA A CA 1
ATOM 1413 C C . ALA A 1 177 ? 12.679 -14.237 -11.343 1.00 85.12 177 ALA A C 1
ATOM 1415 O O . ALA A 1 177 ? 11.463 -14.061 -11.219 1.00 85.12 177 ALA A O 1
ATOM 1416 N N . ARG A 1 178 ? 13.357 -13.904 -12.445 1.00 87.75 178 ARG A N 1
ATOM 1417 C CA . ARG A 1 178 ? 12.723 -13.471 -13.691 1.00 87.75 178 ARG A CA 1
ATOM 1418 C C . ARG A 1 178 ? 12.513 -14.678 -14.586 1.00 87.75 178 ARG A C 1
ATOM 1420 O O . ARG A 1 178 ? 13.436 -15.461 -14.797 1.00 87.75 178 ARG A O 1
ATOM 1427 N N . VAL A 1 179 ? 11.303 -14.804 -15.107 1.00 86.06 179 VAL A N 1
ATOM 1428 C CA . VAL A 1 179 ? 10.937 -15.803 -16.109 1.00 86.06 179 VAL A CA 1
ATOM 1429 C C . VAL A 1 179 ? 10.296 -15.077 -17.281 1.00 86.06 179 VAL A C 1
ATOM 1431 O O . VAL A 1 179 ? 9.516 -14.152 -17.072 1.00 86.06 179 VAL A O 1
ATOM 1434 N N . GLU A 1 180 ? 10.637 -15.473 -18.504 1.00 84.38 180 GLU A N 1
ATOM 1435 C CA . GLU A 1 180 ? 10.096 -14.849 -19.722 1.00 84.38 180 GLU A CA 1
ATOM 1436 C C . GLU A 1 180 ? 8.608 -15.155 -19.914 1.00 84.38 180 GLU A C 1
ATOM 1438 O O . GLU A 1 180 ? 7.851 -14.331 -20.416 1.00 84.38 180 GLU A O 1
ATOM 1443 N N . VAL A 1 181 ? 8.182 -16.340 -19.472 1.00 87.06 181 VAL A N 1
ATOM 1444 C CA . VAL A 1 181 ? 6.799 -16.810 -19.548 1.00 87.06 181 VAL A CA 1
ATOM 1445 C C . VAL A 1 181 ? 6.396 -17.343 -18.182 1.00 87.06 181 VAL A C 1
ATOM 1447 O O . VAL A 1 181 ? 7.176 -18.046 -17.534 1.00 87.06 181 VAL A O 1
ATOM 1450 N N . GLY A 1 182 ? 5.183 -17.003 -17.746 1.00 86.81 182 GLY A N 1
ATOM 1451 C CA . GLY A 1 182 ? 4.641 -17.460 -16.474 1.00 86.81 182 GLY A CA 1
ATOM 1452 C C . GLY A 1 182 ? 4.466 -18.973 -16.488 1.00 86.81 182 GLY A C 1
ATOM 1453 O O . GLY A 1 182 ? 4.024 -19.541 -17.488 1.00 86.81 182 GLY A O 1
ATOM 1454 N N . ARG A 1 183 ? 4.846 -19.645 -15.401 1.00 86.88 183 ARG A N 1
ATOM 1455 C CA . ARG A 1 183 ? 4.790 -21.110 -15.316 1.00 86.88 183 ARG A CA 1
ATOM 1456 C C . ARG A 1 183 ? 4.237 -21.557 -13.979 1.00 86.88 183 ARG A C 1
ATOM 1458 O O . ARG A 1 183 ? 4.517 -20.965 -12.938 1.00 86.88 183 ARG A O 1
ATOM 1465 N N . ILE A 1 184 ? 3.483 -22.644 -14.025 1.00 86.06 184 ILE A N 1
ATOM 1466 C CA . ILE A 1 184 ? 3.060 -23.372 -12.839 1.00 86.06 184 ILE A CA 1
ATOM 1467 C C . ILE A 1 184 ? 4.238 -24.245 -12.402 1.00 86.06 184 ILE A C 1
ATOM 1469 O O . ILE A 1 184 ? 4.642 -25.156 -13.122 1.00 86.06 184 ILE A O 1
ATOM 1473 N N . GLY A 1 185 ? 4.835 -23.910 -11.261 1.00 78.81 185 GLY A N 1
ATOM 1474 C CA . GLY A 1 185 ? 5.847 -24.735 -10.615 1.00 78.81 185 GLY A CA 1
ATOM 1475 C C . GLY A 1 185 ? 5.219 -25.859 -9.794 1.00 78.81 185 GLY A C 1
ATOM 1476 O O . GLY A 1 185 ? 4.000 -26.001 -9.719 1.00 78.81 185 GLY A O 1
ATOM 1477 N N . THR A 1 186 ? 6.067 -26.648 -9.141 1.00 77.12 186 THR A N 1
ATOM 1478 C CA . THR A 1 186 ? 5.635 -27.764 -8.288 1.00 77.12 186 THR A CA 1
ATOM 1479 C C . THR A 1 186 ? 4.947 -27.310 -7.002 1.00 77.12 186 THR A C 1
ATOM 1481 O O . THR A 1 186 ? 4.070 -28.015 -6.518 1.00 77.12 186 THR A O 1
ATOM 1484 N N . SER A 1 187 ? 5.322 -26.150 -6.457 1.00 73.44 187 SER A N 1
ATOM 1485 C CA . SER A 1 187 ? 4.775 -25.610 -5.202 1.00 73.44 187 SER A CA 1
ATOM 1486 C C . SER A 1 187 ? 4.149 -24.217 -5.332 1.00 73.44 187 SER A C 1
ATOM 1488 O O . SER A 1 187 ? 3.353 -23.808 -4.482 1.00 73.44 187 SER A O 1
ATOM 1490 N N . ALA A 1 188 ? 4.473 -23.475 -6.395 1.00 78.19 188 ALA A N 1
ATOM 1491 C CA . ALA A 1 188 ? 4.021 -22.100 -6.590 1.00 78.19 188 ALA A CA 1
ATOM 1492 C C . ALA A 1 188 ? 3.957 -21.706 -8.070 1.00 78.19 188 ALA A C 1
ATOM 1494 O O . ALA A 1 188 ? 4.620 -22.298 -8.923 1.00 78.19 188 ALA A O 1
ATOM 1495 N N . ILE A 1 189 ? 3.197 -20.651 -8.363 1.00 83.94 189 ILE A N 1
ATOM 1496 C CA . ILE A 1 189 ? 3.183 -20.021 -9.688 1.00 83.94 189 ILE A CA 1
ATOM 1497 C C . ILE A 1 189 ? 4.330 -19.011 -9.797 1.00 83.94 189 ILE A C 1
ATOM 1499 O O . ILE A 1 189 ? 4.448 -18.079 -8.998 1.00 83.94 189 ILE A O 1
ATOM 1503 N N . LEU A 1 190 ? 5.159 -19.171 -10.828 1.00 84.12 190 LEU A N 1
ATOM 1504 C CA . LEU A 1 190 ? 6.198 -18.217 -11.194 1.00 84.12 190 LEU A CA 1
ATOM 1505 C C . LEU A 1 190 ? 5.608 -17.174 -12.143 1.00 84.12 190 LEU A C 1
ATOM 1507 O O . LEU A 1 190 ? 5.332 -17.462 -13.307 1.00 84.12 190 LEU A O 1
ATOM 1511 N N . LEU A 1 191 ? 5.412 -15.961 -11.626 1.00 86.50 191 LEU A N 1
ATOM 1512 C CA . LEU A 1 191 ? 4.970 -14.806 -12.409 1.00 86.50 191 LEU A CA 1
ATOM 1513 C C . LEU A 1 191 ? 6.116 -14.239 -13.255 1.00 86.50 191 LEU A C 1
ATOM 1515 O O . LEU A 1 191 ? 7.256 -14.162 -12.785 1.00 86.50 191 LEU A O 1
ATOM 1519 N N . VAL A 1 192 ? 5.781 -13.791 -14.468 1.00 88.75 192 VAL A N 1
ATOM 1520 C CA . VAL A 1 192 ? 6.681 -13.002 -15.322 1.00 88.75 192 VAL A CA 1
ATOM 1521 C C . VAL A 1 192 ? 7.057 -11.719 -14.591 1.00 88.75 192 VAL A C 1
ATOM 1523 O O . VAL A 1 192 ? 6.194 -11.064 -14.010 1.00 88.75 192 VAL A O 1
ATOM 1526 N N . ARG A 1 193 ? 8.347 -11.379 -14.612 1.00 88.69 193 ARG A N 1
ATOM 1527 C CA . ARG A 1 193 ? 8.881 -10.140 -14.035 1.00 88.69 193 ARG A CA 1
ATOM 1528 C C . ARG A 1 193 ? 9.871 -9.520 -15.000 1.00 88.69 193 ARG A C 1
ATOM 1530 O O . ARG A 1 193 ? 10.827 -10.184 -15.413 1.00 88.69 193 ARG A O 1
ATOM 1537 N N . LYS A 1 194 ? 9.657 -8.253 -15.338 1.00 87.06 194 LYS A N 1
ATOM 1538 C CA . LYS A 1 194 ? 10.608 -7.454 -16.111 1.00 87.06 194 LYS A CA 1
ATOM 1539 C C . LYS A 1 194 ? 11.762 -6.995 -15.220 1.00 87.06 194 LYS A C 1
ATOM 1541 O O . LYS A 1 194 ? 11.745 -7.133 -13.997 1.00 87.06 194 LYS A O 1
ATOM 1546 N N . LEU A 1 195 ? 12.800 -6.457 -15.854 1.00 85.50 195 LEU A N 1
ATOM 1547 C CA . LEU A 1 195 ? 13.899 -5.807 -15.145 1.00 85.50 195 LEU A CA 1
ATOM 1548 C C . LEU A 1 195 ? 13.355 -4.637 -14.300 1.00 85.50 195 LEU A C 1
ATOM 1550 O O . LEU A 1 195 ? 12.643 -3.784 -14.819 1.00 85.50 195 LEU A O 1
ATOM 1554 N N . GLY A 1 196 ? 13.690 -4.616 -13.011 1.00 82.81 196 GLY A N 1
ATOM 1555 C CA . GLY A 1 196 ? 13.194 -3.657 -12.017 1.00 82.81 196 GLY A CA 1
ATOM 1556 C C . GLY A 1 196 ? 12.036 -4.188 -11.163 1.00 82.81 196 GLY A C 1
ATOM 1557 O O . GLY A 1 196 ? 11.887 -3.785 -10.009 1.00 82.81 196 GLY A O 1
ATOM 1558 N N . GLU A 1 197 ? 11.256 -5.141 -11.678 1.00 89.31 197 GLU A N 1
ATOM 1559 C CA . GLU A 1 197 ? 10.106 -5.736 -10.980 1.00 89.31 197 GLU A CA 1
ATOM 1560 C C . GLU A 1 197 ? 10.511 -6.888 -10.046 1.00 89.31 197 GLU A C 1
ATOM 1562 O O . GLU A 1 197 ? 9.682 -7.409 -9.298 1.00 89.31 197 GLU A O 1
ATOM 1567 N N . GLU A 1 198 ? 11.787 -7.298 -10.037 1.00 90.25 198 GLU A N 1
ATOM 1568 C CA . GLU A 1 198 ? 12.272 -8.416 -9.211 1.00 90.25 198 GLU A CA 1
ATOM 1569 C C . GLU A 1 198 ? 12.110 -8.161 -7.714 1.00 90.25 198 GLU A C 1
ATOM 1571 O O . GLU A 1 198 ? 12.134 -9.094 -6.914 1.00 90.25 198 GLU A O 1
ATOM 1576 N N . TYR A 1 199 ? 11.968 -6.891 -7.353 1.00 89.94 199 TYR A N 1
ATOM 1577 C CA . TYR A 1 199 ? 11.879 -6.392 -5.994 1.00 89.94 199 TYR A CA 1
ATOM 1578 C C . TYR A 1 199 ? 10.456 -6.034 -5.568 1.00 89.94 199 TYR A C 1
ATOM 1580 O O . TYR A 1 199 ? 10.260 -5.566 -4.452 1.00 89.94 199 TYR A O 1
ATOM 1588 N N . ILE A 1 200 ? 9.461 -6.265 -6.423 1.00 90.81 200 ILE A N 1
ATOM 1589 C CA . ILE A 1 200 ? 8.058 -5.978 -6.125 1.00 90.81 200 ILE A CA 1
ATOM 1590 C C . ILE A 1 200 ? 7.376 -7.271 -5.657 1.00 90.81 200 ILE A C 1
ATOM 1592 O O . ILE A 1 200 ? 7.531 -8.338 -6.265 1.00 90.81 200 ILE A O 1
ATOM 1596 N N . ASN A 1 201 ? 6.640 -7.192 -4.547 1.00 91.62 201 ASN A N 1
ATOM 1597 C CA . ASN A 1 201 ? 5.780 -8.280 -4.077 1.00 91.62 201 ASN A CA 1
ATOM 1598 C C . ASN A 1 201 ? 4.670 -8.597 -5.092 1.00 91.62 201 ASN A C 1
ATOM 1600 O O . ASN A 1 201 ? 4.292 -7.759 -5.907 1.00 91.62 201 ASN A O 1
ATOM 1604 N N . GLY A 1 202 ? 4.108 -9.807 -5.027 1.00 89.62 202 GLY A N 1
ATOM 1605 C CA . GLY A 1 202 ? 2.826 -10.052 -5.689 1.00 89.62 202 GLY A CA 1
ATOM 1606 C C . GLY A 1 202 ? 1.747 -9.241 -4.976 1.00 89.62 202 GLY A C 1
ATOM 1607 O O . GLY A 1 202 ? 1.630 -9.342 -3.758 1.00 89.62 202 GLY A O 1
ATOM 1608 N N . TYR A 1 203 ? 0.977 -8.432 -5.697 1.00 91.75 203 TYR A N 1
ATOM 1609 C CA . TYR A 1 203 ? -0.031 -7.559 -5.098 1.00 91.75 203 TYR A CA 1
ATOM 1610 C C . TYR A 1 203 ? -1.351 -7.614 -5.871 1.00 91.75 203 TYR A C 1
ATOM 1612 O O . TYR A 1 203 ? -1.397 -8.050 -7.020 1.00 91.75 203 TYR A O 1
ATOM 1620 N N . SER A 1 204 ? -2.428 -7.190 -5.215 1.00 90.00 204 SER A N 1
ATOM 1621 C CA . SER A 1 204 ? -3.742 -6.969 -5.815 1.00 90.00 204 SER A CA 1
ATOM 1622 C C . SER A 1 204 ? -3.972 -5.472 -5.851 1.00 90.00 204 SER A C 1
ATOM 1624 O O . SER A 1 204 ? -3.851 -4.797 -4.832 1.00 90.00 204 SER A O 1
ATOM 1626 N N . ASP A 1 205 ? -4.315 -4.958 -7.021 1.00 88.62 205 ASP A N 1
ATOM 1627 C CA . ASP A 1 205 ? -4.722 -3.572 -7.231 1.00 88.62 205 ASP A CA 1
ATOM 1628 C C . ASP A 1 205 ? -5.876 -3.144 -6.308 1.00 88.62 205 ASP A C 1
ATOM 1630 O O . ASP A 1 205 ? -5.819 -2.069 -5.715 1.00 88.62 205 ASP A O 1
ATOM 1634 N N . VAL A 1 206 ? -6.879 -4.002 -6.110 1.00 85.50 206 VAL A N 1
ATOM 1635 C CA . VAL A 1 206 ? -8.020 -3.753 -5.219 1.00 85.50 206 VAL A CA 1
ATOM 1636 C C . VAL A 1 206 ? -7.558 -3.604 -3.770 1.00 85.50 206 VAL A C 1
ATOM 1638 O O . VAL A 1 206 ? -7.877 -2.610 -3.117 1.00 85.50 206 VA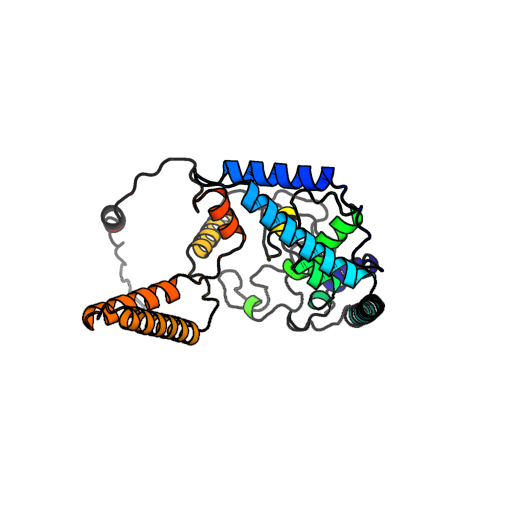L A O 1
ATOM 1641 N N . ILE A 1 207 ? -6.766 -4.556 -3.265 1.00 85.38 207 ILE A N 1
ATOM 1642 C CA . ILE A 1 207 ? -6.243 -4.507 -1.888 1.00 85.38 207 ILE A CA 1
ATOM 1643 C C . ILE A 1 207 ? -5.303 -3.307 -1.721 1.00 85.38 207 ILE A C 1
ATOM 1645 O O . ILE A 1 207 ? -5.366 -2.608 -0.709 1.00 85.38 207 ILE A O 1
ATOM 1649 N N . LEU A 1 208 ? -4.460 -3.036 -2.719 1.00 88.69 208 LEU A N 1
ATOM 1650 C CA . LEU A 1 208 ? -3.525 -1.917 -2.716 1.00 88.69 208 LEU A CA 1
ATOM 1651 C C . LEU A 1 208 ? -4.246 -0.574 -2.618 1.00 88.69 208 LEU A C 1
ATOM 1653 O O . LEU A 1 208 ? -3.859 0.256 -1.804 1.00 88.69 208 LEU A O 1
ATOM 1657 N N . ARG A 1 209 ? -5.299 -0.368 -3.410 1.00 85.50 209 ARG A N 1
ATOM 1658 C CA . ARG A 1 209 ? -6.072 0.880 -3.423 1.00 85.50 209 ARG A CA 1
ATOM 1659 C C . ARG A 1 209 ? -6.917 1.053 -2.161 1.00 85.50 209 ARG A C 1
ATOM 1661 O O . ARG A 1 209 ? -7.007 2.166 -1.650 1.00 85.50 209 ARG A O 1
ATOM 1668 N N . ALA A 1 210 ? -7.488 -0.037 -1.645 1.00 80.25 210 ALA A N 1
ATOM 1669 C CA . ALA A 1 210 ? -8.341 -0.007 -0.459 1.00 80.25 210 ALA A CA 1
ATOM 1670 C C . ALA A 1 210 ? -7.548 0.189 0.842 1.00 80.25 210 ALA A C 1
ATOM 1672 O O . ALA A 1 210 ? -7.912 1.018 1.672 1.00 80.25 210 ALA A O 1
ATOM 1673 N N . PHE A 1 211 ? -6.464 -0.570 1.031 1.00 81.00 211 PHE A N 1
ATOM 1674 C CA . PHE A 1 211 ? -5.734 -0.602 2.303 1.00 81.00 211 PHE A CA 1
ATOM 1675 C C . PHE A 1 211 ? -4.409 0.147 2.277 1.00 81.00 211 PHE A C 1
ATOM 1677 O O . PHE A 1 211 ? -3.906 0.500 3.341 1.00 81.00 211 PHE A O 1
ATOM 1684 N N . LYS A 1 212 ? -3.824 0.354 1.088 1.00 85.88 212 LYS A N 1
ATOM 1685 C CA . LYS A 1 212 ? -2.552 1.072 0.894 1.00 85.88 212 LYS A CA 1
ATOM 1686 C C . LYS A 1 212 ? -1.451 0.577 1.825 1.00 85.88 212 LYS A C 1
ATOM 1688 O O . LYS A 1 212 ? -0.652 1.336 2.364 1.00 85.88 212 LYS A O 1
ATOM 1693 N N . CYS A 1 213 ? -1.414 -0.735 2.000 1.00 83.38 213 CYS A N 1
ATOM 1694 C CA . CYS A 1 213 ? -0.459 -1.415 2.849 1.00 83.38 213 CYS A CA 1
ATOM 1695 C C . CYS A 1 213 ? 0.307 -2.460 2.044 1.00 83.38 213 CYS A C 1
ATOM 1697 O O . CYS A 1 213 ? -0.195 -2.999 1.050 1.00 83.38 213 CYS A O 1
ATOM 1699 N N . ASN A 1 214 ? 1.514 -2.785 2.503 1.00 88.06 214 ASN A N 1
ATOM 1700 C CA . ASN A 1 214 ? 2.266 -3.912 1.967 1.00 88.06 214 ASN A CA 1
ATOM 1701 C C . ASN A 1 214 ? 1.438 -5.200 2.092 1.00 88.06 214 ASN A C 1
ATOM 1703 O O . ASN A 1 214 ? 0.874 -5.482 3.152 1.00 88.06 214 ASN A O 1
ATOM 1707 N N . HIS A 1 215 ? 1.357 -5.964 1.011 1.00 87.69 215 HIS A N 1
ATOM 1708 C CA . HIS A 1 215 ? 0.799 -7.304 1.008 1.00 87.69 215 HIS A CA 1
ATOM 1709 C C . HIS A 1 215 ? 1.549 -8.168 -0.010 1.00 87.69 215 HIS A C 1
ATOM 1711 O O . HIS A 1 215 ? 2.038 -7.687 -1.025 1.00 87.69 215 HIS A O 1
ATOM 1717 N N . ASP A 1 216 ? 1.662 -9.461 0.282 1.00 86.75 216 ASP A N 1
ATOM 1718 C CA . ASP A 1 216 ? 2.380 -10.423 -0.558 1.00 86.75 216 ASP A CA 1
ATOM 1719 C C . ASP A 1 216 ? 1.422 -11.555 -0.932 1.00 86.75 216 ASP A C 1
ATOM 1721 O O . ASP A 1 216 ? 1.217 -12.505 -0.174 1.00 86.75 216 ASP A O 1
ATOM 1725 N N . ILE A 1 217 ? 0.775 -11.404 -2.086 1.00 86.75 217 ILE A N 1
ATOM 1726 C CA . ILE A 1 217 ? -0.143 -12.388 -2.654 1.00 86.75 217 ILE A CA 1
ATOM 1727 C C . ILE A 1 217 ? 0.664 -13.438 -3.400 1.00 86.75 217 ILE A C 1
ATOM 1729 O O . ILE A 1 217 ? 1.393 -13.150 -4.351 1.00 86.75 217 ILE A O 1
ATOM 1733 N N . GLN A 1 218 ? 0.488 -14.685 -2.977 1.00 82.19 218 GLN A N 1
ATOM 1734 C CA . GLN A 1 218 ? 1.156 -15.843 -3.550 1.00 82.19 218 GLN A CA 1
ATOM 1735 C C . GLN A 1 218 ? 0.127 -16.930 -3.835 1.00 82.19 218 GLN A C 1
ATOM 1737 O O . GLN A 1 218 ? -0.652 -17.306 -2.960 1.00 82.19 218 GLN A O 1
ATOM 1742 N N . ILE A 1 219 ? 0.145 -17.447 -5.064 1.00 82.25 219 ILE A N 1
ATOM 1743 C CA . ILE A 1 219 ? -0.663 -18.603 -5.450 1.00 82.25 219 ILE A CA 1
ATOM 1744 C C . ILE A 1 219 ? 0.164 -19.854 -5.158 1.00 82.25 219 ILE A C 1
ATOM 1746 O O . ILE A 1 219 ? 1.217 -20.066 -5.766 1.00 82.25 219 ILE A O 1
ATOM 1750 N N . MET A 1 220 ? -0.308 -20.653 -4.204 1.00 80.69 220 MET A N 1
ATOM 1751 C CA . MET A 1 220 ? 0.371 -21.855 -3.719 1.00 80.69 220 MET A CA 1
ATOM 1752 C C . MET A 1 220 ? -0.338 -23.113 -4.209 1.00 80.69 220 MET A C 1
ATOM 1754 O O . MET A 1 220 ? -1.567 -23.167 -4.231 1.00 80.69 220 MET A O 1
ATOM 1758 N N . ILE A 1 221 ? 0.443 -24.133 -4.552 1.00 79.69 221 ILE A N 1
ATOM 1759 C CA . ILE A 1 221 ? -0.047 -25.395 -5.110 1.00 79.69 221 ILE A CA 1
ATOM 1760 C C . ILE A 1 221 ? 0.354 -26.515 -4.152 1.00 79.69 221 ILE A C 1
ATOM 1762 O O . ILE A 1 221 ? 1.370 -27.171 -4.341 1.00 79.69 221 ILE A O 1
ATOM 1766 N N . GLY A 1 222 ? -0.439 -26.702 -3.091 1.00 79.19 222 GLY A N 1
ATOM 1767 C CA . GLY A 1 222 ? -0.287 -27.809 -2.141 1.00 79.19 222 GLY A CA 1
ATOM 1768 C C . GLY A 1 222 ? 1.106 -27.963 -1.507 1.00 79.19 222 GLY A C 1
ATOM 1769 O O . GLY A 1 222 ? 1.963 -27.083 -1.558 1.00 79.19 222 GLY A O 1
ATOM 1770 N N . GLY A 1 223 ? 1.331 -29.116 -0.876 1.00 81.94 223 GLY A N 1
ATOM 1771 C CA . GLY A 1 223 ? 2.645 -29.515 -0.368 1.00 81.94 223 GLY A CA 1
ATOM 1772 C C . GLY A 1 223 ? 3.095 -28.838 0.933 1.00 81.94 223 GLY A C 1
ATOM 1773 O O . GLY A 1 223 ? 2.381 -28.048 1.555 1.00 81.94 223 GLY A O 1
ATOM 1774 N N . ALA A 1 224 ? 4.313 -29.185 1.361 1.00 81.50 224 ALA A N 1
ATOM 1775 C CA . ALA A 1 224 ? 4.884 -28.730 2.629 1.00 81.50 224 ALA A CA 1
ATOM 1776 C C . ALA A 1 224 ? 5.071 -27.204 2.681 1.00 81.50 224 ALA A C 1
ATOM 1778 O O . ALA A 1 224 ? 4.808 -26.587 3.709 1.00 81.50 224 ALA A O 1
ATOM 1779 N N . GLU A 1 225 ? 5.450 -26.577 1.564 1.00 77.31 225 GLU A N 1
ATOM 1780 C CA . GLU A 1 225 ? 5.618 -25.120 1.491 1.00 77.31 225 GLU A CA 1
ATOM 1781 C C . GLU A 1 225 ? 4.301 -24.378 1.750 1.00 77.31 225 GLU A C 1
ATOM 1783 O O . GLU A 1 225 ? 4.283 -23.402 2.501 1.00 77.31 225 GLU A O 1
ATOM 1788 N N . MET A 1 226 ? 3.182 -24.869 1.201 1.00 82.56 226 MET A N 1
ATOM 1789 C CA . MET A 1 226 ? 1.857 -24.309 1.473 1.00 82.56 226 MET A CA 1
ATOM 1790 C C . MET A 1 226 ? 1.509 -24.414 2.960 1.00 82.56 226 MET A C 1
ATOM 1792 O O . MET A 1 226 ? 1.076 -23.428 3.558 1.00 82.56 226 MET A O 1
ATOM 1796 N N . ALA A 1 227 ? 1.732 -25.580 3.572 1.00 82.88 227 ALA A N 1
ATOM 1797 C CA . ALA A 1 227 ? 1.463 -25.790 4.993 1.00 82.88 227 ALA A CA 1
ATOM 1798 C C . ALA A 1 227 ? 2.280 -24.830 5.878 1.00 82.88 227 ALA A C 1
ATOM 1800 O O . ALA A 1 227 ? 1.740 -24.236 6.813 1.00 82.88 227 ALA A O 1
ATOM 1801 N N . GLU A 1 228 ? 3.553 -24.598 5.550 1.00 81.38 228 GLU A N 1
ATOM 1802 C CA . GLU A 1 228 ? 4.406 -23.649 6.272 1.00 81.38 228 GLU A CA 1
ATOM 1803 C C . GLU A 1 228 ? 3.922 -22.200 6.149 1.00 81.38 228 GLU A C 1
ATOM 1805 O O . GLU A 1 228 ? 3.973 -21.442 7.123 1.00 81.38 228 GLU A O 1
ATOM 1810 N N . ARG A 1 229 ? 3.419 -21.802 4.975 1.00 81.94 229 ARG A N 1
ATOM 1811 C CA . ARG A 1 229 ? 2.846 -20.464 4.771 1.00 81.94 229 ARG A CA 1
ATOM 1812 C C . ARG A 1 229 ? 1.505 -20.291 5.473 1.00 81.94 229 ARG A C 1
ATOM 1814 O O . ARG A 1 229 ? 1.278 -19.225 6.039 1.00 81.94 229 ARG A O 1
ATOM 1821 N N . ILE A 1 230 ? 0.660 -21.322 5.505 1.00 81.75 230 ILE A N 1
ATOM 1822 C CA . ILE A 1 230 ? -0.576 -21.324 6.302 1.00 81.75 230 ILE A CA 1
ATOM 1823 C C . ILE A 1 230 ? -0.230 -21.174 7.783 1.00 81.75 230 ILE A C 1
ATOM 1825 O O . ILE A 1 230 ? -0.749 -20.277 8.442 1.00 81.75 230 ILE A O 1
ATOM 1829 N N . TYR A 1 231 ? 0.707 -21.977 8.292 1.00 82.50 231 TYR A N 1
ATOM 1830 C CA . TYR A 1 231 ? 1.178 -21.863 9.671 1.00 82.50 231 TYR A CA 1
ATOM 1831 C C . TYR A 1 231 ? 1.719 -20.459 9.977 1.00 82.50 231 TYR A C 1
ATOM 1833 O O . TYR A 1 231 ? 1.394 -19.872 11.010 1.00 82.50 231 TYR A O 1
ATOM 1841 N N . TYR A 1 232 ? 2.505 -19.884 9.064 1.00 81.44 232 TYR A N 1
ATOM 1842 C CA . TYR A 1 232 ? 2.990 -18.513 9.187 1.00 81.44 232 TYR A CA 1
ATOM 1843 C C . TYR A 1 232 ? 1.840 -17.497 9.232 1.00 81.44 232 TYR A C 1
ATOM 1845 O O . TYR A 1 232 ? 1.826 -16.650 10.120 1.00 81.44 232 TYR A O 1
ATOM 1853 N N . ALA A 1 233 ? 0.855 -17.589 8.336 1.00 77.88 233 ALA A N 1
ATOM 1854 C CA . ALA A 1 233 ? -0.310 -16.707 8.345 1.00 77.88 233 ALA A CA 1
ATOM 1855 C C . ALA A 1 233 ? -1.088 -16.824 9.667 1.00 77.88 233 ALA A C 1
ATOM 1857 O O . ALA A 1 233 ? -1.351 -15.808 10.312 1.00 77.88 233 ALA A O 1
ATOM 1858 N N . CYS A 1 234 ? -1.348 -18.050 10.134 1.00 77.69 234 CYS A N 1
ATOM 1859 C CA . CYS A 1 234 ? -1.982 -18.308 11.426 1.00 77.69 234 CYS A CA 1
ATOM 1860 C C . CYS A 1 234 ? -1.191 -17.670 12.575 1.00 77.69 234 CYS A C 1
ATOM 1862 O O . CYS A 1 234 ? -1.761 -16.932 13.378 1.00 77.69 234 CYS A O 1
ATOM 1864 N N . LYS A 1 235 ? 0.136 -17.844 12.600 1.00 78.50 235 LYS A N 1
ATOM 1865 C CA . LYS A 1 235 ? 1.009 -17.218 13.602 1.00 78.50 235 LYS A CA 1
ATOM 1866 C C . LYS A 1 235 ? 0.867 -15.695 13.630 1.00 78.50 235 LYS A C 1
ATOM 1868 O O . LYS A 1 235 ? 0.958 -15.104 14.702 1.00 78.50 235 LYS A O 1
ATOM 1873 N N . TYR A 1 236 ? 0.678 -15.052 12.477 1.00 72.31 236 TYR A N 1
ATOM 1874 C CA . TYR A 1 236 ? 0.493 -13.601 12.397 1.00 72.31 236 TYR A CA 1
ATOM 1875 C C . TYR A 1 236 ? -0.906 -13.162 12.829 1.00 72.31 236 TYR A C 1
ATOM 1877 O O . TYR A 1 236 ? -1.021 -12.130 13.486 1.00 72.31 236 TYR A O 1
ATOM 1885 N N . THR A 1 237 ? -1.943 -13.957 12.550 1.00 66.19 237 THR A N 1
ATOM 1886 C CA . THR A 1 237 ? -3.294 -13.696 13.080 1.00 66.19 237 THR A CA 1
ATOM 1887 C C . THR A 1 237 ? -3.367 -13.829 14.600 1.00 66.19 237 THR A C 1
ATOM 1889 O O . THR A 1 237 ? -4.146 -13.129 15.237 1.00 66.19 237 THR A O 1
ATOM 1892 N N . THR A 1 238 ? -2.521 -14.675 15.196 1.00 67.69 238 THR A N 1
ATOM 1893 C CA . THR A 1 238 ? -2.424 -14.854 16.652 1.00 67.69 238 THR A CA 1
ATOM 1894 C C . THR A 1 238 ? -1.312 -14.022 17.289 1.00 67.69 238 THR A C 1
ATOM 1896 O O . THR A 1 238 ? -1.038 -14.176 18.477 1.00 67.69 238 THR A O 1
ATOM 1899 N N . LYS A 1 239 ? -0.604 -13.191 16.515 1.00 69.12 239 LYS A N 1
ATOM 1900 C CA . LYS A 1 239 ? 0.466 -12.347 17.045 1.00 69.12 239 LYS A CA 1
ATOM 1901 C C . LYS A 1 239 ? -0.155 -11.173 17.790 1.00 69.12 239 LYS A C 1
ATOM 1903 O O . LYS A 1 239 ? -1.071 -10.535 17.270 1.00 69.12 239 LYS A O 1
ATOM 1908 N N . ASP A 1 240 ? 0.396 -10.859 18.960 1.00 64.62 240 ASP A N 1
ATOM 1909 C CA . ASP A 1 240 ? 0.037 -9.645 19.686 1.00 64.62 240 ASP A CA 1
ATOM 1910 C C . ASP A 1 240 ? 0.183 -8.436 18.763 1.00 64.62 240 ASP A C 1
ATOM 1912 O O . ASP A 1 240 ? 1.268 -8.149 18.241 1.00 64.62 240 ASP A O 1
ATOM 1916 N N . GLN A 1 241 ? -0.936 -7.752 18.534 1.00 65.38 241 GLN A N 1
ATOM 1917 C CA . GLN A 1 241 ? -0.948 -6.551 17.719 1.00 65.38 241 GLN A CA 1
ATOM 1918 C C . GLN A 1 241 ? -0.218 -5.418 18.445 1.00 65.38 241 GLN A C 1
ATOM 1920 O O . GLN A 1 241 ? -0.243 -5.334 19.681 1.00 65.38 241 GLN A O 1
ATOM 1925 N N . GLN A 1 242 ? 0.457 -4.553 17.681 1.00 61.38 242 GLN A N 1
ATOM 1926 C CA . GLN A 1 242 ? 1.211 -3.454 18.271 1.00 61.38 242 GLN A CA 1
ATOM 1927 C C . GLN A 1 242 ? 0.277 -2.490 19.008 1.00 61.38 242 GLN A C 1
ATOM 1929 O O . GLN A 1 242 ? -0.833 -2.173 18.575 1.00 61.38 242 GLN A O 1
ATOM 1934 N N . LYS A 1 243 ? 0.734 -2.041 20.179 1.00 58.69 243 LYS A N 1
ATOM 1935 C CA . LYS A 1 243 ? 0.055 -0.998 20.944 1.00 58.69 243 LYS A CA 1
ATOM 1936 C C . LYS A 1 243 ? 0.534 0.339 20.391 1.00 58.69 243 LYS A C 1
ATOM 1938 O O . LYS A 1 243 ? 1.710 0.656 20.525 1.00 58.69 243 LYS A O 1
ATOM 1943 N N . VAL A 1 244 ? -0.381 1.074 19.762 1.00 54.53 244 VAL A N 1
ATOM 1944 C CA . VAL A 1 244 ? -0.108 2.302 18.987 1.00 54.53 244 VAL A CA 1
ATOM 1945 C C . VAL A 1 244 ? 0.416 3.450 19.854 1.00 54.53 244 VAL A C 1
ATOM 1947 O O . VAL A 1 244 ? 1.086 4.348 19.359 1.00 54.53 244 VAL A O 1
ATOM 1950 N N . GLU A 1 245 ? 0.151 3.435 21.161 1.00 59.97 245 GLU A N 1
ATOM 1951 C CA . GLU A 1 245 ? 0.464 4.566 22.035 1.00 59.97 245 GLU A CA 1
ATOM 1952 C C . GLU A 1 245 ? 1.408 4.167 23.177 1.00 59.97 245 GLU A C 1
ATOM 1954 O O . GLU A 1 245 ? 1.443 3.019 23.639 1.00 59.97 245 GLU A O 1
ATOM 1959 N N . CYS A 1 246 ? 2.156 5.158 23.675 1.00 66.44 246 CYS A N 1
ATOM 1960 C CA . CYS A 1 246 ? 2.929 5.034 24.903 1.00 66.44 246 CYS A CA 1
ATOM 1961 C C . CYS A 1 246 ? 2.010 4.533 26.026 1.00 66.44 246 CYS A C 1
ATOM 1963 O O . CYS A 1 246 ? 1.085 5.230 26.448 1.00 66.44 246 CYS A O 1
ATOM 1965 N N . ARG A 1 247 ? 2.281 3.319 26.524 1.00 67.38 247 ARG A N 1
ATOM 1966 C CA . ARG A 1 247 ? 1.489 2.660 27.579 1.00 67.38 247 ARG A CA 1
ATOM 1967 C C . ARG A 1 247 ? 1.281 3.572 28.788 1.00 67.38 247 ARG A C 1
ATOM 1969 O O . ARG A 1 247 ? 0.206 3.565 29.376 1.00 67.38 247 ARG A O 1
ATOM 1976 N N . THR A 1 248 ? 2.290 4.371 29.119 1.00 70.00 248 THR A N 1
ATOM 1977 C CA . THR A 1 248 ? 2.254 5.333 30.221 1.00 70.00 248 THR A CA 1
ATOM 1978 C C . THR A 1 248 ? 1.315 6.505 29.932 1.00 70.00 248 THR A C 1
ATOM 1980 O O . THR A 1 248 ? 0.516 6.858 30.790 1.00 70.00 248 THR A O 1
ATOM 1983 N N . ALA A 1 249 ? 1.346 7.075 28.725 1.00 73.75 249 ALA A N 1
ATOM 1984 C CA . ALA A 1 249 ? 0.460 8.181 28.352 1.00 73.75 249 ALA A CA 1
ATOM 1985 C C . ALA A 1 249 ? -1.017 7.746 28.339 1.00 73.75 249 ALA A C 1
ATOM 1987 O O . ALA A 1 249 ? -1.872 8.435 28.891 1.00 73.75 249 ALA A O 1
ATOM 1988 N N . LEU A 1 250 ? -1.301 6.555 27.800 1.00 72.50 250 LEU A N 1
ATOM 1989 C CA . LEU A 1 250 ? -2.627 5.925 27.843 1.00 72.50 250 LEU A CA 1
ATOM 1990 C C . LEU A 1 250 ? -3.128 5.706 29.268 1.00 72.50 250 LEU 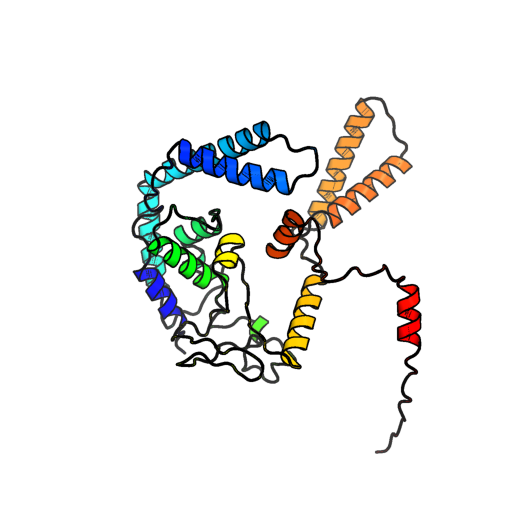A C 1
ATOM 1992 O O . LEU A 1 250 ? -4.267 6.035 29.596 1.00 72.50 250 LEU A O 1
ATOM 1996 N N . ALA A 1 251 ? -2.265 5.132 30.106 1.00 73.12 251 ALA A N 1
ATOM 1997 C CA . ALA A 1 251 ? -2.546 4.867 31.506 1.00 73.12 251 ALA A CA 1
ATOM 1998 C C . ALA A 1 251 ? -2.909 6.148 32.265 1.00 73.12 251 ALA A C 1
ATOM 2000 O O . ALA A 1 251 ? -3.897 6.155 33.001 1.00 73.12 251 ALA A O 1
ATOM 2001 N N . LEU A 1 252 ? -2.127 7.213 32.061 1.00 79.69 252 LEU A N 1
ATOM 2002 C CA . LEU A 1 252 ? -2.328 8.514 32.692 1.00 79.69 252 LEU A CA 1
ATOM 2003 C C . LEU A 1 252 ? -3.627 9.170 32.218 1.00 79.69 252 LEU A C 1
ATOM 2005 O O . LEU A 1 252 ? -4.447 9.540 33.051 1.00 79.69 252 LEU A O 1
ATOM 2009 N N . ALA A 1 253 ? -3.872 9.225 30.906 1.00 80.00 253 ALA A N 1
ATOM 2010 C CA . ALA A 1 253 ? -5.097 9.804 30.354 1.00 80.00 253 ALA A CA 1
ATOM 2011 C C . ALA A 1 253 ? -6.363 9.058 30.819 1.00 80.00 253 ALA A C 1
ATOM 2013 O O . ALA A 1 253 ? -7.380 9.677 31.134 1.00 80.00 253 ALA A O 1
ATOM 2014 N N . ALA A 1 254 ? -6.305 7.724 30.908 1.00 78.81 254 ALA A N 1
ATOM 2015 C CA . ALA A 1 254 ? -7.406 6.900 31.406 1.00 78.81 254 ALA A CA 1
ATOM 2016 C C . ALA A 1 254 ? -7.704 7.145 32.893 1.00 78.81 254 ALA A C 1
ATOM 2018 O O . ALA A 1 254 ? -8.867 7.096 33.308 1.00 78.81 254 ALA A O 1
ATOM 2019 N N . PHE A 1 255 ? -6.657 7.381 33.687 1.00 82.12 255 PHE A N 1
ATOM 2020 C CA . PHE A 1 255 ? -6.776 7.688 35.106 1.00 82.12 255 PHE A CA 1
ATOM 2021 C C . PHE A 1 255 ? -7.324 9.102 35.321 1.00 82.12 255 PHE A C 1
ATOM 2023 O O . PHE A 1 255 ? -8.292 9.265 36.061 1.00 82.12 255 PHE A O 1
ATOM 2030 N N . ASP A 1 256 ? -6.788 10.090 34.603 1.00 83.88 256 ASP A N 1
ATOM 2031 C CA . ASP A 1 256 ? -7.227 11.487 34.664 1.00 83.88 256 ASP A CA 1
ATOM 2032 C C . ASP A 1 256 ? -8.695 11.641 34.239 1.00 83.88 256 ASP A C 1
ATOM 2034 O O . ASP A 1 256 ? -9.524 12.119 35.011 1.00 83.88 256 ASP A O 1
ATOM 2038 N N . THR A 1 257 ? -9.081 11.068 33.092 1.00 82.00 257 THR A N 1
ATOM 2039 C CA . THR A 1 257 ? -10.485 11.043 32.631 1.00 82.00 257 THR A CA 1
ATOM 2040 C C . THR A 1 257 ? -11.425 10.456 33.689 1.00 82.00 257 THR A C 1
ATOM 2042 O O . THR A 1 257 ? -12.585 10.860 33.814 1.00 82.00 257 THR A O 1
ATOM 2045 N N . ARG A 1 258 ? -10.952 9.465 34.454 1.00 84.06 258 ARG A N 1
ATOM 2046 C CA . ARG A 1 258 ? -11.754 8.829 35.497 1.00 84.06 258 ARG A CA 1
ATOM 2047 C C . ARG A 1 258 ? -11.862 9.695 36.750 1.00 84.06 258 ARG A C 1
ATOM 2049 O O . ARG A 1 258 ? -12.952 9.741 37.314 1.00 84.06 258 ARG A O 1
ATOM 2056 N N . ILE A 1 259 ? -10.791 10.383 37.145 1.00 83.44 259 ILE A N 1
ATOM 2057 C CA . ILE A 1 259 ? -10.822 11.379 38.224 1.00 83.44 259 ILE A CA 1
ATOM 2058 C C . ILE A 1 259 ? -11.826 12.481 37.883 1.00 83.44 259 ILE A C 1
ATOM 2060 O O . ILE A 1 259 ? -12.700 12.763 38.696 1.00 83.44 259 ILE A O 1
ATOM 2064 N N . GLN A 1 260 ? -11.779 13.026 36.665 1.00 84.44 260 GLN A N 1
ATOM 2065 C CA . GLN A 1 260 ? -12.702 14.083 36.237 1.00 84.44 260 GLN A CA 1
ATOM 2066 C C . GLN A 1 260 ? -14.174 13.647 36.325 1.00 84.44 260 GLN A C 1
ATOM 2068 O O . GLN A 1 260 ? -15.018 14.381 36.833 1.00 84.44 260 GLN A O 1
ATOM 2073 N N . ARG A 1 261 ? -14.490 12.406 35.926 1.00 81.88 261 ARG A N 1
ATOM 2074 C CA . ARG A 1 261 ? -15.848 11.843 36.077 1.00 81.88 261 ARG A CA 1
ATOM 2075 C C . ARG A 1 261 ? -16.264 11.644 37.532 1.00 81.88 261 ARG A C 1
ATOM 2077 O O . ARG A 1 261 ? -17.449 11.671 37.843 1.00 81.88 261 ARG A O 1
ATOM 2084 N N . GLU A 1 262 ? -15.320 11.352 38.418 1.00 82.94 262 GLU A N 1
ATOM 2085 C CA . GLU A 1 262 ? -15.605 11.199 39.846 1.00 82.94 262 GLU A CA 1
ATOM 2086 C C . GLU A 1 262 ? -15.873 12.547 40.505 1.00 82.94 262 GLU A C 1
ATOM 2088 O O . GLU A 1 262 ? -16.802 12.629 41.302 1.00 82.94 262 GLU A O 1
ATOM 2093 N N . LEU A 1 263 ? -15.137 13.592 40.115 1.00 80.81 263 LEU A N 1
ATOM 2094 C CA . LEU A 1 263 ? -15.401 14.969 40.533 1.00 80.81 263 LEU A CA 1
ATOM 2095 C C . LEU A 1 263 ? -16.804 15.412 40.096 1.00 80.81 263 LEU A C 1
ATOM 2097 O O . LEU A 1 263 ? -17.597 15.816 40.939 1.00 80.81 263 LEU A O 1
ATOM 2101 N N . SER A 1 264 ? -17.178 15.187 38.833 1.00 78.69 264 SER A N 1
ATOM 2102 C CA . SER A 1 264 ? -18.519 15.538 38.339 1.00 78.69 264 SER A CA 1
ATOM 2103 C C . SER A 1 264 ? -19.654 14.718 38.986 1.00 78.69 264 SER A C 1
ATOM 2105 O O . SER A 1 264 ? -20.787 15.178 39.107 1.00 78.69 264 SER A O 1
ATOM 2107 N N . THR A 1 265 ? -19.378 13.473 39.397 1.00 75.44 265 THR A N 1
ATOM 2108 C CA . THR A 1 265 ? -20.355 12.626 40.120 1.00 75.44 265 THR A CA 1
ATOM 2109 C C . THR A 1 265 ? -20.503 13.074 41.581 1.00 75.44 265 THR A C 1
ATOM 2111 O O . THR A 1 265 ? -21.593 13.041 42.143 1.00 75.44 265 THR A O 1
ATOM 2114 N N . ALA A 1 266 ? -19.414 13.537 42.200 1.00 72.00 266 ALA A N 1
ATOM 2115 C CA . ALA A 1 266 ? -19.451 14.095 43.547 1.00 72.00 266 ALA A CA 1
ATOM 2116 C C . ALA A 1 266 ? -20.222 15.427 43.589 1.00 72.00 266 ALA A C 1
ATOM 2118 O O . ALA A 1 266 ? -20.989 15.655 44.521 1.00 72.00 266 ALA A O 1
ATOM 2119 N N . GLU A 1 267 ? -20.089 16.260 42.553 1.00 70.38 267 GLU A N 1
ATOM 2120 C CA . GLU A 1 267 ? -20.860 17.503 42.384 1.00 70.38 267 GLU A CA 1
ATOM 2121 C C . GLU A 1 267 ? -22.373 17.266 42.238 1.00 70.38 267 GLU A C 1
ATOM 2123 O O . GLU A 1 267 ? -23.170 18.125 42.604 1.00 70.38 267 GLU A O 1
ATOM 2128 N N . SER A 1 268 ? -22.786 16.087 41.760 1.00 70.81 268 SER A N 1
ATOM 2129 C CA . SER A 1 268 ? -24.199 15.684 41.646 1.00 70.81 268 SER A CA 1
ATOM 2130 C C . SER A 1 268 ? -24.758 15.001 42.904 1.00 70.81 268 SER A C 1
ATOM 2132 O O . SER A 1 268 ? -25.905 14.560 42.905 1.00 70.81 268 SER A O 1
ATOM 2134 N N . GLY A 1 269 ? -23.986 14.953 43.997 1.00 69.00 269 GLY A N 1
ATOM 2135 C CA . GLY A 1 269 ? -24.443 14.489 45.312 1.00 69.00 269 GLY A CA 1
ATOM 2136 C C . GLY A 1 269 ? -24.315 12.982 45.565 1.00 69.00 269 GLY A C 1
ATOM 2137 O O . GLY A 1 269 ? -24.631 12.526 46.663 1.00 69.00 269 GLY A O 1
ATOM 2138 N N . GLU A 1 270 ? -23.808 12.196 44.610 1.00 66.19 270 GLU A N 1
ATOM 2139 C CA . GLU A 1 270 ? -23.543 10.765 44.806 1.00 66.19 270 GLU A CA 1
ATOM 2140 C C . GLU A 1 270 ? -22.106 10.526 45.299 1.00 66.19 270 GLU A C 1
ATOM 2142 O O . GLU A 1 270 ? -21.158 10.343 44.527 1.00 66.19 270 GLU A O 1
ATOM 2147 N N . ALA A 1 271 ? -21.925 10.481 46.621 1.00 68.25 271 ALA A N 1
ATOM 2148 C CA . ALA A 1 271 ? -20.649 10.106 47.223 1.00 68.25 271 ALA A CA 1
ATOM 2149 C C . ALA A 1 271 ? -20.405 8.589 47.096 1.00 68.25 271 ALA A C 1
ATOM 2151 O O . ALA A 1 271 ? -20.950 7.775 47.840 1.00 68.25 271 ALA A O 1
ATOM 2152 N N . LEU A 1 272 ? -19.555 8.194 46.146 1.00 74.38 272 LEU A N 1
ATOM 2153 C CA . LEU A 1 272 ? -19.111 6.804 46.001 1.00 74.38 272 LEU A CA 1
ATOM 2154 C C . LEU A 1 272 ? -18.123 6.421 47.114 1.00 74.38 272 LEU A C 1
ATOM 2156 O O . LEU A 1 272 ? -17.248 7.215 47.471 1.00 74.38 272 LEU A O 1
ATOM 2160 N N . SER A 1 273 ? -18.194 5.177 47.595 1.00 83.75 273 SER A N 1
ATOM 2161 C CA . SER A 1 273 ? -17.171 4.629 48.494 1.00 83.75 273 SER A CA 1
ATOM 2162 C C . SER A 1 273 ? -15.825 4.465 47.780 1.00 83.75 273 SER A C 1
ATOM 2164 O O . SER A 1 273 ? -15.758 4.284 46.557 1.00 83.75 273 SER A O 1
ATOM 2166 N N . ASP A 1 274 ? -14.736 4.486 48.545 1.00 81.94 274 ASP A N 1
ATOM 2167 C CA . ASP A 1 274 ? -13.384 4.393 47.986 1.00 81.94 274 ASP A CA 1
ATOM 2168 C C . ASP A 1 274 ? -13.110 3.041 47.318 1.00 81.94 274 ASP A C 1
ATOM 2170 O O . ASP A 1 274 ? -12.443 2.983 46.285 1.00 81.94 274 ASP A O 1
ATOM 2174 N N . GLU A 1 275 ? -13.719 1.961 47.809 1.00 82.31 275 GLU A N 1
ATOM 2175 C CA . GLU A 1 275 ? -13.651 0.645 47.168 1.00 82.31 275 GLU A CA 1
ATOM 2176 C C . GLU A 1 275 ? -14.274 0.665 45.758 1.00 82.31 275 GLU A C 1
ATOM 2178 O O . GLU A 1 275 ? -13.737 0.092 44.804 1.00 82.31 275 GLU A O 1
ATOM 2183 N N . VAL A 1 276 ? -15.403 1.363 45.591 1.00 81.19 276 VAL A N 1
ATOM 2184 C CA . VAL A 1 276 ? -16.073 1.505 44.291 1.00 81.19 276 VAL A CA 1
ATOM 2185 C C . VAL A 1 276 ? -15.253 2.389 43.351 1.00 81.19 276 VAL A C 1
ATOM 2187 O O . VAL A 1 276 ? -15.112 2.044 42.173 1.00 81.19 276 VAL A O 1
ATOM 2190 N N . LYS A 1 277 ? -14.662 3.481 43.853 1.00 81.00 277 LYS A N 1
ATOM 2191 C CA . LYS A 1 277 ? -13.745 4.332 43.074 1.00 81.00 277 LYS A CA 1
ATOM 2192 C C . LYS A 1 277 ? -12.537 3.532 42.586 1.00 81.00 277 LYS A C 1
ATOM 2194 O O . LYS A 1 277 ? -12.275 3.507 41.384 1.00 81.00 277 LYS A O 1
ATOM 2199 N N . CYS A 1 278 ? -11.859 2.802 43.474 1.00 82.44 278 CYS A N 1
ATOM 2200 C CA . CYS A 1 278 ? -10.705 1.966 43.132 1.00 82.44 278 CYS A CA 1
ATOM 2201 C C . CYS A 1 278 ? -11.038 0.931 42.053 1.00 82.44 278 CYS A C 1
ATOM 2203 O O . CYS A 1 278 ? -10.350 0.858 41.033 1.00 82.44 278 CYS A O 1
ATOM 2205 N N . ARG A 1 279 ? -12.137 0.186 42.217 1.00 81.81 279 ARG A N 1
ATOM 2206 C CA . ARG A 1 279 ? -12.581 -0.821 41.239 1.00 81.81 279 ARG A CA 1
ATOM 2207 C C . ARG A 1 279 ? -12.870 -0.210 39.869 1.00 81.81 279 ARG A C 1
ATOM 2209 O O . ARG A 1 279 ? -12.455 -0.755 38.849 1.00 81.81 279 ARG A O 1
ATOM 2216 N N . ARG A 1 280 ? -13.556 0.938 39.832 1.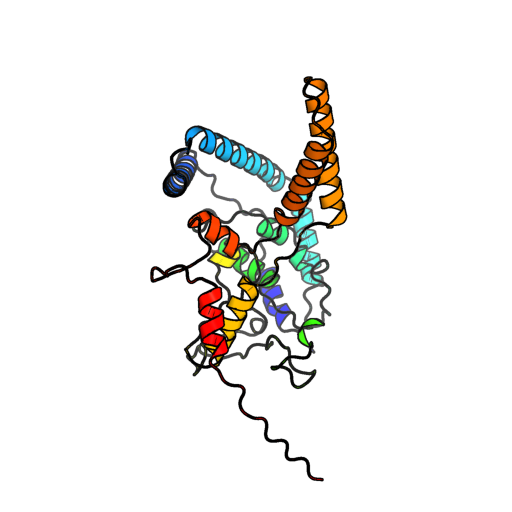00 81.62 280 ARG A N 1
ATOM 2217 C CA . ARG A 1 280 ? -13.897 1.635 38.581 1.00 81.62 280 ARG A CA 1
ATOM 2218 C C . ARG A 1 280 ? -12.663 2.236 37.900 1.00 81.62 280 ARG A C 1
ATOM 2220 O O . ARG A 1 280 ? -12.572 2.173 36.675 1.00 81.62 280 ARG A O 1
ATOM 2227 N N . ARG A 1 281 ? -11.701 2.765 38.664 1.00 83.50 281 ARG A N 1
ATOM 2228 C CA . ARG A 1 281 ? -10.400 3.235 38.151 1.00 83.50 281 ARG A CA 1
ATOM 2229 C C . ARG A 1 281 ? -9.591 2.095 37.542 1.00 83.50 281 ARG A C 1
ATOM 2231 O O . ARG A 1 281 ? -9.159 2.224 36.400 1.00 83.50 281 ARG A O 1
ATOM 2238 N N . LEU A 1 282 ? -9.470 0.965 38.241 1.00 81.94 282 LEU A N 1
ATOM 2239 C CA . LEU A 1 282 ? -8.799 -0.239 37.736 1.00 81.94 282 LEU A CA 1
ATOM 2240 C C . LEU A 1 282 ? -9.462 -0.774 36.462 1.00 81.94 282 LEU A C 1
ATOM 2242 O O . LEU A 1 282 ? -8.777 -0.993 35.467 1.00 81.94 282 LEU A O 1
ATOM 2246 N N . ALA A 1 283 ? -10.790 -0.912 36.450 1.00 79.81 283 ALA A N 1
ATOM 2247 C CA . ALA A 1 283 ? -11.522 -1.379 35.275 1.00 79.81 283 ALA A CA 1
ATOM 2248 C C . ALA A 1 283 ? -11.365 -0.431 34.072 1.00 79.81 283 ALA A C 1
ATOM 2250 O O . ALA A 1 283 ? -11.097 -0.888 32.964 1.00 79.81 283 ALA A O 1
ATOM 2251 N N . SER A 1 284 ? -11.469 0.887 34.285 1.00 75.81 284 SER A N 1
ATOM 2252 C CA . SER A 1 284 ? -11.250 1.901 33.241 1.00 75.81 284 SER A CA 1
ATOM 2253 C C . SER A 1 284 ? -9.822 1.859 32.701 1.00 75.81 284 SER A C 1
ATOM 2255 O O . SER A 1 284 ? -9.606 1.929 31.491 1.00 75.81 284 SER A O 1
ATOM 2257 N N . HIS A 1 285 ? -8.838 1.713 33.587 1.00 77.50 285 HIS A N 1
ATOM 2258 C CA . HIS A 1 285 ? -7.438 1.588 33.209 1.00 77.50 285 HIS A CA 1
ATOM 2259 C C . HIS A 1 285 ? -7.209 0.333 32.359 1.00 77.50 285 HIS A C 1
ATOM 2261 O O . HIS A 1 285 ? -6.696 0.440 31.248 1.00 77.50 285 HIS A O 1
ATOM 2267 N N . MET A 1 286 ? -7.656 -0.839 32.823 1.00 75.25 286 MET A N 1
ATOM 2268 C CA . MET A 1 286 ? -7.537 -2.089 32.068 1.00 75.25 286 MET A CA 1
ATOM 2269 C C . MET A 1 286 ? -8.233 -1.992 30.710 1.00 75.25 286 MET A C 1
ATOM 2271 O O . MET A 1 286 ? -7.623 -2.323 29.699 1.00 75.25 286 MET A O 1
ATOM 2275 N N . PHE A 1 287 ? -9.454 -1.451 30.672 1.00 75.31 287 PHE A N 1
ATOM 2276 C CA . PHE A 1 287 ? -10.212 -1.266 29.439 1.00 75.31 287 PHE A CA 1
ATOM 2277 C C . PHE A 1 287 ? -9.481 -0.369 28.435 1.00 75.31 287 PHE A C 1
ATOM 2279 O O . PHE A 1 287 ? -9.331 -0.747 27.279 1.00 75.31 287 PHE A O 1
ATOM 2286 N N . ASN A 1 288 ? -8.970 0.793 28.849 1.00 72.88 288 ASN A N 1
ATOM 2287 C CA . ASN A 1 288 ? -8.234 1.681 27.942 1.00 72.88 288 ASN A CA 1
ATOM 2288 C C . ASN A 1 288 ? -6.911 1.062 27.465 1.00 72.88 288 ASN A C 1
ATOM 2290 O O . ASN A 1 288 ? -6.539 1.227 26.304 1.00 72.88 288 ASN A O 1
ATOM 2294 N N . MET A 1 289 ? -6.246 0.292 28.329 1.00 70.19 289 MET A N 1
ATOM 2295 C CA . MET A 1 289 ? -5.004 -0.423 28.019 1.00 70.19 289 MET A CA 1
ATOM 2296 C C . MET A 1 289 ? -5.183 -1.605 27.054 1.00 70.19 289 MET A C 1
ATOM 2298 O O . MET A 1 289 ? -4.195 -2.055 26.460 1.00 70.19 289 MET A O 1
ATOM 2302 N N . THR A 1 290 ? -6.406 -2.125 26.916 1.00 66.12 290 THR A N 1
ATOM 2303 C CA . THR A 1 290 ? -6.749 -3.224 25.999 1.00 66.12 290 THR A CA 1
ATOM 2304 C C . THR A 1 290 ? -7.564 -2.775 24.789 1.00 66.12 290 THR A C 1
ATOM 2306 O O . THR A 1 290 ? -7.584 -3.485 23.793 1.00 66.12 290 THR A O 1
ATOM 2309 N N . ARG A 1 291 ? -8.236 -1.617 24.850 1.00 66.19 291 ARG A N 1
ATOM 2310 C CA . ARG A 1 291 ? -9.130 -1.124 23.788 1.00 66.19 291 ARG A CA 1
ATOM 2311 C C . ARG A 1 291 ? -8.378 -0.612 22.565 1.00 66.19 291 ARG A C 1
ATOM 2313 O O . ARG A 1 291 ? -8.841 -0.818 21.449 1.00 66.19 291 ARG A O 1
ATOM 2320 N N . LYS A 1 292 ? -7.271 0.107 22.763 1.00 63.50 292 LYS A N 1
ATOM 2321 C CA . LYS A 1 292 ? -6.514 0.698 21.654 1.00 63.50 292 LYS A CA 1
ATOM 2322 C C . LYS A 1 292 ? -5.445 -0.278 21.172 1.00 63.50 292 LYS A C 1
ATOM 2324 O O . LYS A 1 292 ? -4.351 -0.342 21.733 1.00 63.50 292 LYS A O 1
ATOM 2329 N N . GLN A 1 293 ? -5.777 -1.040 20.140 1.00 64.75 293 GLN A N 1
ATOM 2330 C CA . GLN A 1 293 ? -4.828 -1.856 19.391 1.00 64.75 293 GLN A CA 1
ATOM 2331 C C . GLN A 1 293 ? -4.795 -1.393 17.943 1.00 64.75 293 GLN A C 1
ATOM 2333 O O . GLN A 1 293 ? -5.825 -1.016 17.384 1.00 64.75 293 GLN A O 1
ATOM 2338 N N . GLU A 1 294 ? -3.607 -1.433 17.345 1.00 69.00 294 GLU A N 1
ATOM 2339 C CA . GLU A 1 294 ? -3.508 -1.416 15.894 1.00 69.00 294 GLU A CA 1
ATOM 2340 C C . GLU A 1 294 ? -4.139 -2.705 15.381 1.00 69.00 294 GLU A C 1
ATOM 2342 O O . GLU A 1 294 ? -3.886 -3.778 15.924 1.00 69.00 294 GLU A O 1
ATOM 2347 N N . VAL A 1 295 ? -4.978 -2.619 14.361 1.00 70.25 295 VAL A N 1
ATOM 2348 C CA . VAL A 1 295 ? -5.530 -3.805 13.719 1.00 70.25 295 VAL A CA 1
ATOM 2349 C C . VAL A 1 295 ? -5.202 -3.704 12.242 1.00 70.25 295 VAL A C 1
ATOM 2351 O O . VAL A 1 295 ? -5.360 -2.646 11.634 1.00 70.25 295 VAL A O 1
ATOM 2354 N N . ALA A 1 296 ? -4.717 -4.802 11.664 1.00 72.75 296 ALA A N 1
ATOM 2355 C CA . ALA A 1 296 ? -4.421 -4.850 10.241 1.00 72.75 296 ALA A CA 1
ATOM 2356 C C . ALA A 1 296 ? -5.675 -4.496 9.424 1.00 72.75 296 ALA A C 1
ATOM 2358 O O . ALA A 1 296 ? -6.745 -5.053 9.668 1.00 72.75 296 ALA A O 1
ATOM 2359 N N . GLY A 1 297 ? -5.536 -3.619 8.425 1.00 73.88 297 GLY A N 1
ATOM 2360 C CA . GLY A 1 297 ? -6.652 -3.147 7.591 1.00 73.88 297 GLY A CA 1
ATOM 2361 C C . GLY A 1 297 ? -7.576 -4.263 7.075 1.00 73.88 297 GLY A C 1
ATOM 2362 O O . GLY A 1 297 ? -8.787 -4.175 7.287 1.00 73.88 297 GLY A O 1
ATOM 2363 N N . PRO A 1 298 ? -7.048 -5.362 6.498 1.00 73.75 298 PRO A N 1
ATOM 2364 C CA . PRO A 1 298 ? -7.874 -6.494 6.070 1.00 73.75 298 PRO A CA 1
ATOM 2365 C C . PRO A 1 298 ? -8.671 -7.158 7.203 1.00 73.75 298 PRO A C 1
ATOM 2367 O O . PRO A 1 298 ? -9.796 -7.603 6.984 1.00 73.75 298 PRO A O 1
ATOM 2370 N N . LEU A 1 299 ? -8.121 -7.205 8.421 1.00 74.50 299 LEU A N 1
ATOM 2371 C CA . LEU A 1 299 ? -8.820 -7.736 9.592 1.00 74.50 299 LEU A CA 1
ATOM 2372 C C . LEU A 1 299 ? -9.931 -6.779 10.050 1.00 74.50 299 LEU A C 1
ATOM 2374 O O . LEU A 1 299 ? -11.023 -7.244 10.368 1.00 74.50 299 LEU A O 1
ATOM 2378 N N . CYS A 1 300 ? -9.699 -5.461 10.013 1.00 75.62 300 CYS A N 1
ATOM 2379 C CA . CYS A 1 300 ? -10.749 -4.461 10.246 1.00 75.62 300 CYS A CA 1
ATOM 2380 C C . CYS A 1 300 ? -11.910 -4.631 9.264 1.00 75.62 300 CYS A C 1
ATOM 2382 O O . CYS A 1 300 ? -13.060 -4.711 9.689 1.00 75.62 300 CYS A O 1
ATOM 2384 N N . ALA A 1 301 ? -11.613 -4.728 7.964 1.00 75.19 301 ALA A N 1
ATOM 2385 C CA . ALA A 1 301 ? -12.631 -4.925 6.937 1.00 75.19 301 ALA A CA 1
ATOM 2386 C C . ALA A 1 301 ? -13.420 -6.219 7.168 1.00 75.19 301 ALA A C 1
ATOM 2388 O O . ALA A 1 301 ? -14.643 -6.212 7.090 1.00 75.19 301 ALA A O 1
ATOM 2389 N N . LEU A 1 302 ? -12.742 -7.315 7.523 1.00 72.94 302 LEU A N 1
ATOM 2390 C CA . LEU A 1 302 ? -13.400 -8.579 7.843 1.00 72.94 302 LEU A CA 1
ATOM 2391 C C . LEU A 1 302 ? -14.394 -8.434 9.010 1.00 72.94 302 LEU A C 1
ATOM 2393 O O . LEU A 1 302 ? -15.538 -8.870 8.893 1.00 72.94 302 LEU A O 1
ATOM 2397 N N . TYR A 1 303 ? -13.987 -7.777 10.101 1.00 71.62 303 TYR A N 1
ATOM 2398 C CA . TYR A 1 303 ? -14.867 -7.521 11.244 1.00 71.62 303 TYR A CA 1
ATOM 2399 C C . TYR A 1 303 ? -16.046 -6.607 10.898 1.00 71.62 303 TYR A C 1
ATOM 2401 O O . TYR A 1 303 ? -17.159 -6.893 11.321 1.00 71.62 303 TYR A O 1
ATOM 2409 N N . LEU A 1 304 ? -15.825 -5.530 10.140 1.00 70.50 304 LEU A N 1
ATOM 2410 C CA . LEU A 1 304 ? -16.885 -4.583 9.777 1.00 70.50 304 LEU A CA 1
ATOM 2411 C C . LEU A 1 304 ? -17.901 -5.190 8.803 1.00 70.50 304 LEU A C 1
ATOM 2413 O O . LEU A 1 304 ? -19.090 -4.925 8.918 1.00 70.50 304 LEU A O 1
ATOM 2417 N N . LEU A 1 305 ? -17.442 -6.011 7.858 1.00 69.12 305 LEU A N 1
ATOM 2418 C CA . LEU A 1 305 ? -18.295 -6.585 6.816 1.00 69.12 305 LEU A CA 1
ATOM 2419 C C . LEU A 1 305 ? -19.054 -7.834 7.265 1.00 69.12 305 LEU A C 1
ATOM 2421 O O . LEU A 1 305 ? -20.100 -8.146 6.703 1.00 69.12 305 LEU A O 1
ATOM 2425 N N . ARG A 1 306 ? -18.506 -8.598 8.214 1.00 66.69 306 ARG A N 1
ATOM 2426 C CA . ARG A 1 306 ? -19.066 -9.900 8.614 1.00 66.69 306 ARG A CA 1
ATOM 2427 C C . ARG A 1 306 ? -19.413 -10.019 10.085 1.00 66.69 306 ARG A C 1
ATOM 2429 O O . ARG A 1 306 ? -19.915 -11.067 10.481 1.00 66.69 306 ARG A O 1
ATOM 2436 N N . GLU A 1 307 ? -19.064 -9.025 10.896 1.00 68.88 307 GLU A N 1
ATOM 2437 C CA . GLU A 1 307 ? -19.162 -9.094 12.359 1.00 68.88 307 GLU A CA 1
ATOM 2438 C C . GLU A 1 307 ? -18.413 -10.314 12.955 1.00 68.88 307 GLU A C 1
ATOM 2440 O O . GLU A 1 307 ? -18.678 -10.747 14.075 1.00 68.88 307 GLU A O 1
ATOM 2445 N N . SER A 1 308 ? -17.460 -10.896 12.209 1.00 63.31 308 SER A N 1
ATOM 2446 C CA . SER A 1 308 ? -16.737 -12.123 12.566 1.00 63.31 308 SER A CA 1
ATOM 2447 C C . SER A 1 308 ? -15.355 -12.162 11.918 1.00 63.31 308 SER A C 1
ATOM 2449 O O . SER A 1 308 ? -15.208 -11.815 10.751 1.00 63.31 308 SER A O 1
ATOM 2451 N N . CYS A 1 309 ? -14.347 -12.646 12.648 1.00 60.06 309 CYS A N 1
ATOM 2452 C CA . CYS A 1 309 ? -12.974 -12.823 12.160 1.00 60.06 309 CYS A CA 1
ATOM 2453 C C . CYS A 1 309 ? -12.667 -14.210 11.587 1.00 60.06 309 CYS A C 1
ATOM 2455 O O . CYS A 1 309 ? -11.515 -14.485 11.251 1.00 60.06 309 CYS A O 1
ATOM 2457 N N . ALA A 1 310 ? -13.661 -15.094 11.491 1.00 61.25 310 ALA A N 1
ATOM 2458 C CA . ALA A 1 310 ? -13.456 -16.473 11.068 1.00 61.25 310 ALA A CA 1
ATOM 2459 C C . ALA A 1 310 ? -14.200 -16.790 9.767 1.00 61.25 310 ALA A C 1
ATOM 2461 O O . ALA A 1 310 ? -15.395 -16.524 9.627 1.00 61.25 310 ALA A O 1
ATOM 2462 N N . TYR A 1 311 ? -13.491 -17.440 8.843 1.00 60.59 311 TYR A N 1
ATOM 2463 C CA . TYR A 1 311 ? -14.101 -18.167 7.737 1.00 60.59 311 TYR A CA 1
ATOM 2464 C C . TYR A 1 311 ? -14.275 -19.617 8.160 1.00 60.59 311 TYR A C 1
ATOM 2466 O O . TYR A 1 311 ? -13.301 -20.328 8.399 1.00 60.59 311 TYR A O 1
ATOM 2474 N N . THR A 1 312 ? -15.522 -20.059 8.257 1.00 60.38 312 THR A N 1
ATOM 2475 C CA . THR A 1 312 ? -15.844 -21.446 8.573 1.00 60.38 312 THR A CA 1
ATOM 2476 C C . THR A 1 312 ? -16.732 -21.992 7.472 1.00 60.38 312 THR A C 1
ATOM 2478 O O . THR A 1 312 ? -17.826 -21.480 7.251 1.00 60.38 312 THR A O 1
ATOM 2481 N N . SER A 1 313 ? -16.285 -23.039 6.787 1.00 64.88 313 SER A N 1
ATOM 2482 C CA . SER A 1 313 ? -17.153 -23.800 5.881 1.00 64.88 313 SER A CA 1
ATOM 2483 C C . SER A 1 313 ? -18.129 -24.706 6.640 1.00 64.88 313 SER A C 1
ATOM 2485 O O . SER A 1 313 ? -19.098 -25.180 6.060 1.00 64.88 313 SER A O 1
ATOM 2487 N N . HIS A 1 314 ? -17.883 -24.937 7.936 1.00 64.06 314 HIS A N 1
ATOM 2488 C CA . HIS A 1 314 ? -18.637 -25.857 8.784 1.00 64.06 314 HIS A CA 1
ATOM 2489 C C . HIS A 1 314 ? -18.870 -25.253 10.171 1.00 64.06 314 HIS A C 1
ATOM 2491 O O . HIS A 1 314 ? -18.075 -24.452 10.658 1.00 64.06 314 HIS A O 1
ATOM 2497 N N . PHE A 1 315 ? -19.941 -25.673 10.840 1.00 64.06 315 PHE A N 1
ATOM 2498 C CA . PHE A 1 315 ? -20.198 -25.292 12.224 1.00 64.06 315 PHE A CA 1
ATOM 2499 C C . PHE A 1 315 ? -19.356 -26.147 13.171 1.00 64.06 315 PHE A C 1
ATOM 2501 O O . PHE A 1 315 ? -19.537 -27.361 13.263 1.00 64.06 315 PHE A O 1
ATOM 2508 N N . TYR A 1 316 ? -18.446 -25.510 13.902 1.00 70.75 316 TYR A N 1
ATOM 2509 C CA . TYR A 1 316 ? -17.644 -26.177 14.922 1.00 70.75 316 TYR A CA 1
ATOM 2510 C C . TYR A 1 316 ? -18.341 -26.086 16.285 1.00 70.75 316 TYR A C 1
ATOM 2512 O O . TYR A 1 316 ? -18.837 -25.028 16.677 1.00 70.75 316 TYR A O 1
ATOM 2520 N N . LYS A 1 317 ? -18.368 -27.189 17.044 1.00 66.81 317 LYS A N 1
ATOM 2521 C CA . LYS A 1 317 ? -18.798 -27.157 18.449 1.00 66.81 317 LYS A CA 1
ATOM 2522 C C . LYS A 1 317 ? -17.670 -26.617 19.324 1.00 66.81 317 LYS A C 1
ATOM 2524 O O . LYS A 1 317 ? -16.511 -26.984 19.148 1.00 66.81 317 LYS A O 1
ATOM 2529 N N . LYS A 1 318 ? -18.022 -25.779 20.307 1.00 54.41 318 LYS A N 1
ATOM 2530 C CA . LYS A 1 318 ? -17.086 -25.338 21.348 1.00 54.41 318 LYS A CA 1
ATOM 2531 C C . LYS A 1 318 ? -16.557 -26.565 22.081 1.00 54.41 318 LYS A C 1
ATOM 2533 O O . LYS A 1 318 ? -17.311 -27.263 22.755 1.00 54.41 318 LYS A O 1
ATOM 2538 N N . MET A 1 319 ? -15.265 -26.811 21.949 1.00 52.69 319 MET A N 1
ATOM 2539 C CA . MET A 1 319 ? -14.576 -27.840 22.704 1.00 52.69 319 MET A CA 1
ATOM 2540 C C . MET A 1 319 ? -13.950 -27.189 23.934 1.00 52.69 319 MET A C 1
ATOM 2542 O O . MET A 1 319 ? -13.257 -26.179 23.830 1.00 52.69 319 MET A O 1
ATOM 2546 N N . SER A 1 320 ? -14.232 -27.741 25.113 1.00 62.59 320 SER A N 1
ATOM 2547 C CA . SER A 1 320 ? -13.566 -27.316 26.343 1.00 62.59 320 SER A CA 1
ATOM 2548 C C . SER A 1 320 ? -12.066 -27.561 26.211 1.00 62.59 320 SER A C 1
ATOM 2550 O O . SER A 1 320 ? -11.658 -28.655 25.823 1.00 62.59 320 SER A O 1
ATOM 2552 N N . ILE A 1 321 ? -11.246 -26.575 26.583 1.00 52.00 321 ILE A N 1
ATOM 2553 C CA . ILE A 1 321 ? -9.781 -26.708 26.582 1.00 52.00 321 ILE A CA 1
ATOM 2554 C C . ILE A 1 321 ? -9.322 -27.901 27.437 1.00 52.00 321 ILE A C 1
ATOM 2556 O O . ILE A 1 321 ? -8.327 -28.546 27.130 1.00 52.00 321 ILE A O 1
ATOM 2560 N N . ARG A 1 322 ? -10.131 -28.269 28.442 1.00 54.81 322 ARG A N 1
ATOM 2561 C CA . ARG A 1 322 ? -9.934 -29.443 29.295 1.00 54.81 322 ARG A CA 1
ATOM 2562 C C . ARG A 1 322 ? -9.976 -30.762 28.513 1.00 54.81 322 ARG A C 1
ATOM 2564 O O . ARG A 1 322 ? -9.262 -31.684 28.874 1.00 54.81 322 ARG A O 1
ATOM 2571 N N . HIS A 1 323 ? -10.773 -30.849 27.444 1.00 58.88 323 HIS A N 1
ATOM 2572 C CA . HIS A 1 323 ? -10.817 -32.028 26.570 1.00 58.88 323 HIS A CA 1
ATOM 2573 C C . HIS A 1 323 ? -9.610 -32.096 25.627 1.00 58.88 323 HIS A C 1
ATOM 2575 O O . HIS A 1 323 ? -9.140 -33.185 25.325 1.00 58.88 323 HIS A O 1
ATOM 2581 N N . VAL A 1 324 ? -9.064 -30.948 25.211 1.00 53.94 324 VAL A N 1
ATOM 2582 C CA . VAL A 1 324 ? -7.849 -30.895 24.380 1.00 53.94 324 VAL A CA 1
ATOM 2583 C C . VAL A 1 324 ? -6.627 -31.358 25.176 1.00 53.94 324 VAL A C 1
ATOM 2585 O O . VAL A 1 324 ? -5.819 -32.121 24.660 1.00 53.94 324 VAL A O 1
ATOM 2588 N N . SER A 1 325 ? -6.519 -30.969 26.451 1.00 44.31 325 SER A N 1
ATOM 2589 C CA . SER A 1 325 ? -5.423 -31.408 27.330 1.00 44.31 325 SER A CA 1
ATOM 2590 C C . SER A 1 325 ? -5.400 -32.918 27.586 1.00 44.31 325 SER A C 1
ATOM 2592 O O . SER A 1 325 ? -4.328 -33.459 27.821 1.00 44.31 325 SER A O 1
ATOM 2594 N N . ILE A 1 326 ? -6.551 -33.598 27.526 1.00 54.69 326 ILE A N 1
ATOM 2595 C CA . ILE A 1 326 ? -6.627 -35.063 27.656 1.00 54.69 326 ILE A CA 1
ATOM 2596 C C . ILE A 1 326 ? -6.080 -35.732 26.389 1.00 54.69 326 ILE A C 1
ATOM 2598 O O . ILE A 1 326 ? -5.293 -36.660 26.482 1.00 54.69 326 ILE A O 1
ATOM 2602 N N . ILE A 1 327 ? -6.424 -35.205 25.211 1.00 54.66 327 ILE A N 1
ATOM 2603 C CA . ILE A 1 327 ? -5.988 -35.761 23.920 1.00 54.66 327 ILE A CA 1
ATOM 2604 C C . ILE A 1 327 ? -4.478 -35.571 23.703 1.00 54.66 327 ILE A C 1
ATOM 2606 O O . ILE A 1 327 ? -3.819 -36.455 23.174 1.00 54.66 327 ILE A O 1
ATOM 2610 N N . VAL A 1 328 ? -3.920 -34.432 24.125 1.00 53.47 328 VAL A N 1
ATOM 2611 C CA . VAL A 1 328 ? -2.475 -34.152 24.007 1.00 53.47 328 VAL A CA 1
ATOM 2612 C C . VAL A 1 328 ? -1.663 -34.851 25.112 1.00 53.47 328 VAL A C 1
ATOM 2614 O O . VAL A 1 328 ? -0.468 -35.066 24.951 1.00 53.47 328 VAL A O 1
ATOM 2617 N N . GLY A 1 329 ? -2.298 -35.229 26.226 1.00 46.81 329 GLY A N 1
ATOM 2618 C CA . GLY A 1 329 ? -1.658 -35.954 27.329 1.00 46.81 329 GLY A CA 1
ATOM 2619 C C . GLY A 1 329 ? -1.465 -37.457 27.093 1.00 46.81 329 GLY A C 1
ATOM 2620 O O . GLY A 1 329 ? -0.737 -38.079 27.862 1.00 46.81 329 GLY A O 1
ATOM 2621 N N . ASP A 1 330 ? -2.083 -38.023 26.051 1.00 43.19 330 ASP A N 1
ATOM 2622 C CA . ASP A 1 330 ? -1.990 -39.452 25.706 1.00 43.19 330 ASP A CA 1
ATOM 2623 C C . ASP A 1 330 ? -0.845 -39.785 24.727 1.00 43.19 330 ASP A C 1
ATOM 2625 O O . ASP A 1 330 ? -0.584 -40.960 24.458 1.00 43.19 330 ASP A O 1
ATOM 2629 N N . GLU A 1 331 ? -0.090 -38.792 24.239 1.00 44.09 331 GLU A N 1
ATOM 2630 C CA . GLU A 1 331 ? 1.218 -39.067 23.634 1.00 44.09 331 GLU A CA 1
ATOM 2631 C C . GLU A 1 331 ? 2.230 -39.341 24.751 1.00 44.09 331 GLU A C 1
ATOM 2633 O O . GLU A 1 331 ? 2.822 -38.434 25.341 1.00 44.09 331 GLU A O 1
ATOM 2638 N N . GLN A 1 332 ? 2.405 -40.627 25.067 1.00 38.12 332 GLN A N 1
ATOM 2639 C CA . GLN A 1 332 ? 3.468 -41.086 25.952 1.00 38.12 332 GLN A CA 1
ATOM 2640 C C . GLN A 1 332 ? 4.819 -40.505 25.506 1.00 38.12 332 GLN A C 1
ATOM 2642 O O . GLN A 1 332 ? 5.144 -40.570 24.316 1.00 38.12 332 GLN A O 1
ATOM 2647 N N . PRO A 1 333 ? 5.644 -39.987 26.434 1.00 36.12 333 PRO A N 1
ATOM 2648 C CA . PRO A 1 333 ? 6.983 -39.545 26.094 1.00 36.12 333 PRO A CA 1
ATOM 2649 C C . PRO A 1 333 ? 7.767 -40.747 25.565 1.00 36.12 333 PRO A C 1
ATOM 2651 O O . PRO A 1 333 ? 8.037 -41.704 26.291 1.00 36.12 333 PRO A O 1
ATOM 2654 N N . SER A 1 334 ? 8.127 -40.693 24.283 1.00 39.34 334 SER A N 1
ATOM 2655 C CA . SER A 1 334 ? 9.089 -41.602 23.672 1.00 39.34 334 SER A CA 1
ATOM 2656 C C . SER A 1 334 ? 10.336 -41.641 24.549 1.00 39.34 334 SER A C 1
ATOM 2658 O O . SER A 1 334 ? 10.975 -40.607 24.761 1.00 39.34 334 SER A O 1
ATOM 2660 N N . GLN A 1 335 ? 10.644 -42.823 25.090 1.00 33.00 335 GLN A N 1
ATOM 2661 C CA . GLN A 1 335 ? 11.832 -43.047 25.899 1.00 33.00 335 GLN A CA 1
ATOM 2662 C C . GLN A 1 335 ? 13.065 -42.614 25.108 1.00 33.00 335 GLN A C 1
ATOM 2664 O O . GLN A 1 335 ? 13.438 -43.233 24.113 1.00 33.00 335 GLN A O 1
ATOM 2669 N N . VAL A 1 336 ? 13.690 -41.529 25.557 1.00 35.69 336 VAL A N 1
ATOM 2670 C CA . VAL A 1 336 ? 15.036 -41.160 25.139 1.00 35.69 336 VAL A CA 1
ATOM 2671 C C . VAL A 1 336 ? 15.961 -42.201 25.758 1.00 35.69 336 VAL A C 1
ATOM 2673 O O . VAL A 1 336 ? 16.226 -42.178 26.959 1.00 35.69 336 VAL A O 1
ATOM 2676 N N . SER A 1 337 ? 16.401 -43.163 24.949 1.00 33.47 337 SER A N 1
ATOM 2677 C CA . SER A 1 337 ? 17.496 -44.051 25.312 1.00 33.47 337 SER A CA 1
ATOM 2678 C C . SER A 1 337 ? 18.769 -43.212 25.404 1.00 33.47 337 SER A C 1
ATOM 2680 O O . SER A 1 337 ? 19.340 -42.824 24.383 1.00 33.47 337 SER A O 1
ATOM 2682 N N . ASN A 1 338 ? 19.200 -42.920 26.629 1.00 36.12 338 ASN A N 1
ATOM 2683 C CA . ASN A 1 338 ? 20.565 -42.495 26.898 1.00 36.12 338 ASN A CA 1
ATOM 2684 C C . ASN A 1 338 ? 21.503 -43.636 26.500 1.00 36.12 338 ASN A C 1
ATOM 2686 O O . ASN A 1 338 ? 21.609 -44.620 27.226 1.00 36.12 338 ASN A O 1
ATOM 2690 N N . ASN A 1 339 ? 22.183 -43.488 25.368 1.00 30.38 339 ASN A N 1
ATOM 2691 C CA . ASN A 1 339 ? 23.460 -44.148 25.138 1.00 30.38 339 ASN A CA 1
ATOM 2692 C C . ASN A 1 339 ? 24.520 -43.059 25.001 1.00 30.38 339 ASN A C 1
ATOM 2694 O O . ASN A 1 339 ? 24.814 -42.579 23.908 1.00 30.38 339 ASN A O 1
ATOM 2698 N N . ASP A 1 340 ? 25.072 -42.680 26.151 1.00 35.31 340 ASP A N 1
ATOM 2699 C CA . ASP A 1 340 ? 26.433 -42.174 26.233 1.00 35.31 340 ASP A CA 1
ATOM 2700 C C . ASP A 1 340 ? 27.380 -43.315 25.844 1.00 35.31 340 ASP A C 1
ATOM 2702 O O . ASP A 1 340 ? 27.326 -44.390 26.444 1.00 35.31 340 ASP A O 1
ATOM 2706 N N . THR A 1 341 ? 28.258 -43.103 24.864 1.00 33.38 341 THR A N 1
ATOM 2707 C CA . THR A 1 341 ? 29.628 -43.648 24.896 1.00 33.38 341 THR A CA 1
ATOM 2708 C C . THR A 1 341 ? 30.515 -42.997 23.829 1.00 33.38 341 THR A C 1
ATOM 2710 O O . THR A 1 341 ? 30.313 -43.212 22.639 1.00 33.38 341 THR A O 1
ATOM 2713 N N . HIS A 1 342 ? 31.505 -42.259 24.349 1.00 36.16 342 HIS A N 1
ATOM 2714 C CA . HIS A 1 342 ? 32.812 -41.843 23.811 1.00 36.16 342 HIS A CA 1
ATOM 2715 C C . HIS A 1 342 ? 32.917 -40.973 22.554 1.00 36.16 342 HIS A C 1
ATOM 2717 O O . HIS A 1 342 ? 32.665 -41.457 21.431 1.00 36.16 342 HIS A O 1
#

Sequence (342 aa):
MVSSQHLVRQALLHSRPKVWPVELPKLSQPAIDKYLDEEASFLKSTAGKKYDPERTHDHMRASFQTYLAGTVHMESNVDYQELLAGARASLEESNTASNTYVAPDKDTFCLDPIYRELSSMPFGPNETRLPDETVLFVIATLASVLQVHWWSHCSSCFKQSRNTRGAQMCRYLFPRARVEVGRIGTSAILLVRKLGEEYINGYSDVILRAFKCNHDIQIMIGGAEMAERIYYACKYTTKDQQKVECRTALALAAFDTRIQRELSTAESGEALSDEVKCRRRLASHMFNMTRKQEVAGPLCALYLLRESCAYTSHFYKKMSIRHVSIIVGDEQPSQVSNNDTH

Foldseek 3Di:
DFALQLVLLVVLLVLPDLAPPDDWDPQDPVNVVVVLVVVLVLVVVQDPPDDDSVVVSVVVVVVVVVVVVVVVVLRPDPVNSVLQVVLSVVSVVQSGRPHPDDPLVPDSLNVRPVNVCLLVDQDDLPPPRDDPSVLVSSLSSLQSNAFFQDPNHDPQQQPDDPPPPDSPAGPVRPQADADPDWDDDPWFTDDHDDRSRSGGADDDSSCCSHQSHHDHDTDTDDDPVVVVVVVVVVCVVPDAFDQPDDLVVLLVVLLVVLVVVQVVVVVVVDDDDPVVSVVVSVVSSVCSSPVRGDDRPVQVCCCSNPVDNDDDPDDDDDDDVVVVCVVVVPPDPDDPPDDDDD

Organism: Aphanomyces astaci (NCBI:txid112090)

Secondary structure (DSSP, 8-state):
---THHHHHHHHHHT--SSSS--PPPPPHHHHHHHHHHHHHHHHHHS-S---HHHHHHHHHHHHHHHHHHHHHHHT-HHHHHHHHHHHHHHHHH--TT-----GGG-HHHH-HHHHHHHHS---TT--SS-HHHHHHHHHHHHHHHSBPPTT--GGGGS-BTTBSSTTS-TT-PSPPP-SS-EE-SSBEE----TTGGGBPP--HHHHHHH-S------B-SHHHHHHHHHHHHHHHTSPPP--S-HHHHHHHHHHHHHHHHHHHHHTT----HHHHHHHHHHHHHHHHHH-----HHHHHHHHHHS-S---SSPPP---HHHHHHHHHTS-----------

pLDDT: mean 72.8, std 13.87, range [30.38, 92.56]

Radius of gyration: 26.99 Å; chains: 1; bounding box: 65×73×68 Å